Protein 9FC2 (pdb70)

InterPro domains:
  IPR002552 Spike glycoprotein S2, coronavirus [PF01601] (711-1232)
  IPR018548 Spike (S) protein S1 subunit, receptor-binding domain, betacoronavirus [PF09408] (349-526)
  IPR018548 Spike (S) protein S1 subunit, receptor-binding domain, betacoronavirus [PS51921] (334-527)
  IPR032500 Spike glycoprotein S1, N-terminal domain, betacoronavirus-like [PF16451] (33-337)
  IPR032500 Spike glycoprotein S1, N-terminal domain, betacoronavirus-like [PS51922] (9-303)
  IPR036326 Spike S1 subunit, receptor binding domain superfamily, betacoronavirus [SSF143587] (333-516)
  IPR042578 Spike glycoprotein, betacoronavirus [MF_04099] (2-1273)
  IPR043002 Spike glycoprotein, N-terminal domain superfamily [G3DSA:2.60.120.960] (28-307)
  IPR043473 Spike glycoprotein S2 superfamily, coronavirus [SSF111474] (909-1026)
  IPR043473 Spike glycoprotein S2 superfamily, coronavirus [SSF111474] (1159-1211)
  IPR043607 Coronavirus spike glycoprotein S1, C-terminal [PF19209] (536-591)
  IPR044341 Spike (S) protein S1 subunit, N-terminal domain, SARS-CoV-like [cd21624] (13-304)
  IPR044366 Spike (S) protein S1 subunit, receptor-binding domain, SARS-CoV-2 [cd21480] (319-541)
  IPR044873 Spike glycoprotein S2, coronavirus, heptad repeat 1 [PS51923] (896-1001)
  IPR044874 Spike glycoprotein S2, coronavirus, heptad repeat 2 [PS51924] (1143-1225)

Radius of gyration: 21.03 Å; Cα contacts (8 Å, |Δi|>4): 841; chains: 2; bounding box: 52×64×53 Å

B-factor: mean 23.78, std 15.99, range [9.13, 209.9]

Structure (mmCIF, N/CA/C/O backbone):
data_9FC2
#
_entry.id   9FC2
#
_cell.length_a   97.664
_cell.length_b   97.664
_cell.length_c   64.350
_cell.angle_alpha   90.000
_cell.angle_beta   90.000
_cell.angle_gamma   120.000
#
_symmetry.space_group_name_H-M   'P 61'
#
loop_
_entity.id
_entity.type
_entity.pdbx_description
1 polymer 'Spike protein S1'
2 polymer 'Nanobody 4'
3 non-polymer 2-acetamido-2-deoxy-beta-D-glucopyranose
4 non-polymer 1,2-ETHANEDIOL
5 non-polymer 'ACETATE ION'
6 water water
#
loop_
_atom_site.group_PDB
_atom_site.id
_atom_site.type_symbol
_atom_site.label_atom_id
_atom_site.label_alt_id
_atom_site.label_comp_id
_atom_site.label_asym_id
_atom_site.label_entity_id
_atom_site.label_seq_id
_atom_site.pdbx_PDB_ins_code
_atom_site.Cartn_x
_atom_site.Cartn_y
_atom_site.Cartn_z
_atom_site.occupancy
_atom_site.B_iso_or_equiv
_atom_site.auth_seq_id
_atom_site.auth_comp_id
_atom_site.auth_asym_id
_atom_site.auth_atom_id
_atom_site.pdbx_PDB_model_num
ATOM 1 N N . THR A 1 4 ? -0.19594 -20.09060 -28.69567 1.000 82.57278 333 THR A N 1
ATOM 2 C CA . THR A 1 4 ? -1.23883 -21.04331 -28.33378 1.000 80.62114 333 THR A CA 1
ATOM 3 C C . THR A 1 4 ? -0.76212 -22.49284 -28.36236 1.000 73.76802 333 THR A C 1
ATOM 4 O O . THR A 1 4 ? -1.39413 -23.33203 -29.00562 1.000 75.22621 333 THR A O 1
ATOM 8 N N . ASN A 1 5 ? 0.33974 -22.80945 -27.68695 1.000 64.11015 334 ASN A N 1
ATOM 9 C CA . ASN A 1 5 ? 0.67051 -24.21546 -27.51870 1.000 55.23942 334 ASN A CA 1
ATOM 10 C C . ASN A 1 5 ? -0.30940 -24.82938 -26.52605 1.000 48.09710 334 ASN A C 1
ATOM 11 O O . ASN A 1 5 ? -0.76730 -24.16498 -25.59455 1.000 43.41408 334 ASN A O 1
ATOM 16 N N . LEU A 1 6 ? -0.66144 -26.08708 -26.74910 1.000 47.51032 335 LEU A N 1
ATOM 17 C CA . LEU A 1 6 ? -1.56123 -26.77555 -25.83479 1.000 48.53023 335 LEU A CA 1
ATOM 18 C C . LEU A 1 6 ? -0.80450 -27.33297 -24.63492 1.000 43.78663 335 LEU A C 1
ATOM 19 O O . LEU A 1 6 ? 0.33162 -27.80543 -24.74173 1.000 42.13465 335 LEU A O 1
ATOM 24 N N . CYS A 1 7 ? -1.45966 -27.29010 -23.48404 1.000 36.49066 336 CYS A N 1
ATOM 25 C CA . CYS A 1 7 ? -0.80829 -27.73728 -22.26750 1.000 31.71652 336 CYS A CA 1
ATOM 26 C C . CYS A 1 7 ? -0.48811 -29.23173 -22.34157 1.000 30.48423 336 CYS A C 1
ATOM 27 O O . CYS A 1 7 ? -1.32095 -30.02792 -22.79523 1.000 30.24969 336 CYS A O 1
ATOM 30 N N . PRO A 1 8 ? 0.71224 -29.64933 -21.87333 1.000 28.66797 337 PRO A N 1
ATOM 31 C CA . PRO A 1 8 ? 1.16759 -31.05214 -21.99532 1.000 28.42444 337 PRO A CA 1
ATOM 32 C C . PRO A 1 8 ? 0.61361 -31.95976 -20.90040 1.000 26.70020 337 PRO A C 1
ATOM 33 O O . PRO A 1 8 ? 1.36031 -32.62125 -20.17927 1.000 27.21459 337 PRO A O 1
ATOM 37 N N . PHE A 1 9 ? -0.71325 -32.01083 -20.77190 1.000 26.23337 338 PHE A N 1
ATOM 38 C CA . PHE A 1 9 ? -1.30089 -32.81914 -19.70586 1.000 25.58517 338 PHE A CA 1
ATOM 39 C C . PHE A 1 9 ? -1.12419 -34.29954 -19.98143 1.000 24.64803 338 PHE A C 1
ATOM 40 O O . PHE A 1 9 ? -1.11573 -35.10460 -19.04676 1.000 24.36529 338 PHE A O 1
ATOM 48 N N . GLY A 1 10 ? -0.99677 -34.67842 -21.25597 1.000 27.00759 339 GLY A N 1
ATOM 49 C CA . GLY A 1 10 ? -0.77895 -36.07351 -21.58660 1.000 27.11511 339 GLY A CA 1
ATOM 50 C C . GLY A 1 10 ? 0.44470 -36.65501 -20.92061 1.000 25.01034 339 GLY A C 1
ATOM 51 O O . GLY A 1 10 ? 0.45506 -37.83220 -20.55301 1.000 25.64650 339 GLY A O 1
ATOM 52 N N . GLU A 1 11 ? 1.49772 -35.85365 -20.76536 1.000 25.82764 340 GLU A N 1
ATOM 53 C CA . GLU A 1 11 ? 2.69483 -36.38014 -20.12965 1.000 27.94963 340 GLU A CA 1
ATOM 54 C C . GLU A 1 11 ? 2.40464 -36.79711 -18.70534 1.000 25.82947 340 GLU A C 1
ATOM 55 O O . GLU A 1 11 ? 3.07791 -37.68999 -18.17523 1.000 27.73458 340 GLU A O 1
ATOM 61 N N . VAL A 1 12 ? 1.44683 -36.13520 -18.05195 1.000 22.99379 341 VAL A N 1
ATOM 62 C CA . VAL A 1 12 ? 1.12163 -36.48916 -16.67649 1.000 20.86135 341 VAL A CA 1
ATOM 63 C C . VAL A 1 12 ? 0.14893 -37.64569 -16.66857 1.000 19.48045 341 VAL A C 1
ATOM 64 O O . VAL A 1 12 ? 0.39055 -38.68072 -16.03474 1.000 19.41701 341 VAL A O 1
ATOM 68 N N . PHE A 1 13 ? -0.97306 -37.49917 -17.38009 1.000 18.61275 342 PHE A N 1
ATOM 69 C CA . PHE A 1 13 ? -2.02125 -38.49850 -17.24766 1.000 17.86960 342 PHE A CA 1
ATOM 70 C C . PHE A 1 13 ? -1.61515 -39.82853 -17.84432 1.000 20.16472 342 PHE A C 1
ATOM 71 O O . PHE A 1 13 ? -2.05668 -40.87878 -17.36581 1.000 20.88753 342 PHE A O 1
ATOM 79 N N . ASN A 1 14 ? -0.79055 -39.80694 -18.88819 1.000 20.75278 343 ASN A N 1
ATOM 80 C CA . ASN A 1 14 ? -0.46808 -41.01377 -19.62757 1.000 21.22162 343 ASN A CA 1
ATOM 81 C C . ASN A 1 14 ? 0.91432 -41.55021 -19.32139 1.000 22.87377 343 ASN A C 1
ATOM 82 O O . ASN A 1 14 ? 1.40936 -42.40571 -20.05564 1.000 25.32837 343 ASN A O 1
ATOM 87 N N . ALA A 1 15 ? 1.55711 -41.07182 -18.26981 1.000 22.37019 344 ALA A N 1
ATOM 88 C CA . ALA A 1 15 ? 2.88116 -41.60646 -17.93400 1.000 23.23277 344 ALA A CA 1
ATOM 89 C C . ALA A 1 15 ? 2.75927 -43.10883 -17.69304 1.000 21.54599 344 ALA A C 1
ATOM 90 O O . ALA A 1 15 ? 1.79023 -43.57981 -17.08822 1.000 23.94161 344 ALA A O 1
ATOM 92 N N . THR A 1 16 ? 3.75172 -43.89075 -18.14831 1.000 25.40595 345 THR A N 1
ATOM 93 C CA A THR A 1 16 ? 3.66284 -45.34347 -17.99402 0.500 27.38612 345 THR A CA 1
ATOM 94 C CA B THR A 1 16 ? 3.66219 -45.34342 -17.99463 0.500 27.38282 345 THR A CA 1
ATOM 95 C C . THR A 1 16 ? 3.77150 -45.75907 -16.53476 1.000 26.28372 345 THR A C 1
ATOM 96 O O . THR A 1 16 ? 3.03889 -46.65409 -16.07857 1.000 25.22704 345 THR A O 1
ATOM 103 N N . ARG A 1 17 ? 4.67644 -45.13837 -15.78607 1.000 25.87381 346 ARG A N 1
ATOM 104 C CA A ARG A 1 17 ? 4.75474 -45.38264 -14.35661 0.500 27.24016 346 ARG A CA 1
ATOM 105 C CA B ARG A 1 17 ? 4.76326 -45.37403 -14.35556 0.500 27.24925 346 ARG A CA 1
ATOM 106 C C . ARG A 1 17 ? 4.44440 -44.09541 -13.59934 1.000 25.56061 346 ARG A C 1
ATOM 107 O O . ARG A 1 17 ? 4.79169 -42.98101 -14.03522 1.000 24.70455 346 ARG A O 1
ATOM 122 N N . PHE A 1 18 ? 3.77074 -44.26170 -12.49653 1.000 21.48015 347 PHE A N 1
ATOM 123 C CA . PHE A 1 18 ? 3.45631 -43.17234 -11.59886 1.000 16.18079 347 PHE A CA 1
ATOM 124 C C . PHE A 1 18 ? 4.34192 -43.30718 -10.36799 1.000 14.67303 347 PHE A C 1
ATOM 125 O O . PHE A 1 18 ? 4.90092 -44.37958 -10.11466 1.000 15.17607 347 PHE A O 1
ATOM 133 N N . ALA A 1 19 ? 4.43092 -42.22016 -9.59498 1.000 13.64590 348 ALA A N 1
ATOM 134 C CA . ALA A 1 19 ? 5.18273 -42.20207 -8.34893 1.000 13.05737 348 ALA A CA 1
ATOM 135 C C . ALA A 1 19 ? 4.41838 -42.87917 -7.21325 1.000 11.99265 348 ALA A C 1
ATOM 136 O O . ALA A 1 19 ? 3.18997 -42.77435 -7.09943 1.000 12.34731 348 ALA A O 1
ATOM 138 N N . SER A 1 20 ? 5.17258 -43.48358 -6.28905 1.000 11.66698 349 SER A N 1
ATOM 139 C CA . SER A 1 20 ? 4.62787 -43.73026 -4.95235 1.000 11.15490 349 SER A CA 1
ATOM 140 C C . SER A 1 20 ? 4.16034 -42.42107 -4.32938 1.000 11.37539 349 SER A C 1
ATOM 141 O O . SER A 1 20 ? 4.80906 -41.38147 -4.49154 1.000 11.95120 349 SER A O 1
ATOM 144 N N . VAL A 1 21 ? 3.07653 -42.50051 -3.55675 1.000 11.62098 350 VAL A N 1
ATOM 145 C CA . VAL A 1 21 ? 2.51516 -41.28621 -2.96775 1.000 11.00880 350 VAL A CA 1
ATOM 146 C C . VAL A 1 21 ? 3.50787 -40.55326 -2.05446 1.000 10.88345 350 VAL A C 1
ATOM 147 O O . VAL A 1 21 ? 3.51905 -39.32298 -2.01649 1.000 11.85090 350 VAL A O 1
ATOM 151 N N . TYR A 1 22 ? 4.34999 -41.27932 -1.30418 1.000 11.25057 351 TYR A N 1
ATOM 152 C CA . TYR A 1 22 ? 5.27780 -40.58268 -0.40515 1.000 11.89831 351 TYR A CA 1
ATOM 153 C C . TYR A 1 22 ? 6.24224 -39.71667 -1.20917 1.000 11.74104 351 TYR A C 1
ATOM 154 O O . TYR A 1 22 ? 6.73222 -38.68326 -0.72165 1.000 12.99243 351 TYR A O 1
ATOM 163 N N . ALA A 1 23 ? 6.54784 -40.15168 -2.43541 1.000 11.92386 352 ALA A N 1
ATOM 164 C CA . ALA A 1 23 ? 7.45822 -39.47987 -3.36360 1.000 12.40413 352 ALA A CA 1
ATOM 165 C C . ALA A 1 23 ? 6.66671 -38.88838 -4.52601 1.000 11.88650 352 ALA A C 1
ATOM 166 O O . ALA A 1 23 ? 7.07995 -38.96180 -5.68490 1.000 12.65874 352 ALA A O 1
ATOM 168 N N . TRP A 1 24 ? 5.53295 -38.26158 -4.21730 1.000 11.89196 353 TRP A N 1
ATOM 169 C CA . TRP A 1 24 ? 4.63843 -37.78531 -5.25830 1.000 12.34691 353 TRP A CA 1
ATOM 170 C C . TRP A 1 24 ? 5.36842 -36.87847 -6.25422 1.000 12.19456 353 TRP A C 1
ATOM 171 O O . TRP A 1 24 ? 6.26614 -36.12008 -5.89427 1.000 13.16983 353 TRP A O 1
ATOM 182 N N . ASN A 1 25 ? 4.95837 -36.93581 -7.51167 1.000 13.61162 354 ASN A N 1
ATOM 183 C CA A ASN A 1 25 ? 5.58352 -36.14076 -8.54976 0.500 13.73055 354 ASN A CA 1
ATOM 184 C CA B ASN A 1 25 ? 5.57910 -36.14050 -8.55468 0.500 13.72360 354 ASN A CA 1
ATOM 185 C C . ASN A 1 25 ? 4.79545 -34.85306 -8.76156 1.000 13.86331 354 ASN A C 1
ATOM 186 O O . ASN A 1 25 ? 3.59267 -34.76682 -8.47024 1.000 14.14151 354 ASN A O 1
ATOM 195 N N . ARG A 1 26 ? 5.48251 -33.83358 -9.29461 1.000 14.39401 355 ARG A N 1
ATOM 196 C CA . ARG A 1 26 ? 4.84774 -32.57800 -9.65933 1.000 14.87019 355 ARG A CA 1
ATOM 197 C C . ARG A 1 26 ? 5.36472 -32.13849 -11.02127 1.000 14.99207 355 ARG A C 1
ATOM 198 O O . ARG A 1 26 ? 6.56969 -32.17873 -11.27877 1.000 17.22862 355 ARG A O 1
ATOM 206 N N . LYS A 1 27 ? 4.45453 -31.68840 -11.87717 1.000 16.31154 356 LYS A N 1
ATOM 207 C CA . LYS A 1 27 ? 4.82378 -31.05548 -13.13188 1.000 18.47213 356 LYS A CA 1
ATOM 208 C C . LYS A 1 27 ? 4.20873 -29.66906 -13.16351 1.000 18.75772 356 LYS A C 1
ATOM 209 O O . LYS A 1 27 ? 3.02168 -29.50861 -12.88928 1.000 20.11477 356 LYS A O 1
ATOM 215 N N . ARG A 1 28 ? 5.02169 -28.66965 -13.48610 1.000 21.31855 357 ARG A N 1
ATOM 216 C CA . ARG A 1 28 ? 4.53118 -27.31624 -13.66495 1.000 23.52039 357 ARG A CA 1
ATOM 217 C C . ARG A 1 28 ? 4.01760 -27.15166 -15.08548 1.000 25.10730 357 ARG A C 1
ATOM 218 O O . ARG A 1 28 ? 4.70629 -27.50016 -16.05049 1.000 27.20137 357 ARG A O 1
ATOM 226 N N . ILE A 1 29 ? 2.81615 -26.59525 -15.20809 1.000 25.14452 358 ILE A N 1
ATOM 227 C CA . ILE A 1 29 ? 2.18171 -26.32436 -16.49508 1.000 25.31518 358 ILE A CA 1
ATOM 228 C C . ILE A 1 29 ? 2.06529 -24.81381 -16.64576 1.000 26.16893 358 ILE A C 1
ATOM 229 O O . ILE A 1 29 ? 1.56504 -24.12734 -15.74422 1.000 27.26526 358 ILE A O 1
ATOM 234 N N . SER A 1 30 ? 2.54519 -24.28486 -17.76759 1.000 26.98460 359 SER A N 1
ATOM 235 C CA . SER A 1 30 ? 2.48422 -22.84303 -17.96019 1.000 29.92077 359 SER A CA 1
ATOM 236 C C . SER A 1 30 ? 2.52115 -22.50455 -19.44527 1.000 28.28497 359 SER A C 1
ATOM 237 O O . SER A 1 30 ? 2.90276 -23.32718 -20.28638 1.000 29.64014 359 SER A O 1
ATOM 240 N N . ASN A 1 31 ? 2.09031 -21.27897 -19.74892 1.000 28.93233 360 ASN A N 1
ATOM 241 C CA . ASN A 1 31 ? 2.18874 -20.70695 -21.08706 1.000 29.60397 360 ASN A CA 1
ATOM 242 C C . ASN A 1 31 ? 1.55361 -21.61946 -22.12950 1.000 28.25601 360 ASN A C 1
ATOM 243 O O . ASN A 1 31 ? 2.17872 -22.00279 -23.11755 1.000 29.41997 360 ASN A O 1
ATOM 248 N N . CYS A 1 32 ? 0.30024 -22.00569 -21.89058 1.000 27.61304 361 CYS A N 1
ATOM 249 C CA . CYS A 1 32 ? -0.32287 -22.94889 -22.80391 1.000 27.85751 361 CYS A CA 1
ATOM 250 C C . CYS A 1 32 ? -1.83157 -22.83429 -22.64196 1.000 27.83340 361 CYS A C 1
ATOM 251 O O . CYS A 1 32 ? -2.33382 -22.18374 -21.72822 1.000 28.80453 361 CYS A O 1
ATOM 254 N N . VAL A 1 33 ? -2.55240 -23.46266 -23.55390 1.000 28.95203 362 VAL A N 1
ATOM 255 C CA . VAL A 1 33 ? -4.00963 -23.44797 -23.52921 1.000 30.97126 362 VAL A CA 1
ATOM 256 C C . VAL A 1 33 ? -4.45415 -24.85905 -23.17436 1.000 32.68406 362 VAL A C 1
ATOM 257 O O . VAL A 1 33 ? -3.94795 -25.84215 -23.73517 1.000 31.58798 36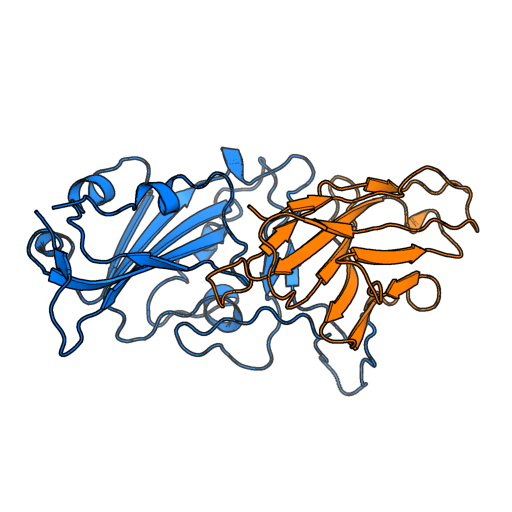2 VAL A O 1
ATOM 261 N N . ALA A 1 34 ? -5.37001 -24.96441 -22.22307 1.000 33.84670 363 ALA A N 1
ATOM 262 C CA . ALA A 1 34 ? -5.89400 -26.25129 -21.79577 1.000 38.54455 363 ALA A CA 1
ATOM 263 C C . ALA A 1 34 ? -7.39158 -26.29136 -22.04497 1.000 37.78689 363 ALA A C 1
ATOM 264 O O . ALA A 1 34 ? -8.11081 -25.35058 -21.69223 1.000 40.76933 363 ALA A O 1
ATOM 266 N N . ASP A 1 35 ? -7.85616 -27.37765 -22.64854 1.000 30.95241 364 ASP A N 1
ATOM 267 C CA . ASP A 1 35 ? -9.28884 -27.69271 -22.69741 1.000 28.46723 364 ASP A CA 1
ATOM 268 C C . ASP A 1 35 ? -9.62315 -28.66051 -21.57125 1.000 22.97958 364 ASP A C 1
ATOM 269 O O . ASP A 1 35 ? -9.53224 -29.88362 -21.73442 1.000 22.59580 364 ASP A O 1
ATOM 274 N N . TYR A 1 36 ? -10.08138 -28.11453 -20.42915 1.000 20.66824 365 TYR A N 1
ATOM 275 C CA . TYR A 1 36 ? -10.41599 -28.96474 -19.29716 1.000 17.90914 365 TYR A CA 1
ATOM 276 C C . TYR A 1 36 ? -11.62682 -29.83826 -19.56923 1.000 15.97594 365 TYR A C 1
ATOM 277 O O . TYR A 1 36 ? -11.84707 -30.81125 -18.83893 1.000 16.04912 365 TYR A O 1
ATOM 286 N N . SER A 1 37 ? -12.44560 -29.49971 -20.57702 1.000 16.87680 366 SER A N 1
ATOM 287 C CA . SER A 1 37 ? -13.63265 -30.31052 -20.83469 1.000 17.16868 366 SER A CA 1
ATOM 288 C C . SER A 1 37 ? -13.24015 -31.71469 -21.27264 1.000 17.38287 366 SER A C 1
ATOM 289 O O . SER A 1 37 ? -13.95327 -32.67863 -20.98603 1.000 17.02739 366 SER A O 1
ATOM 292 N N . VAL A 1 38 ? -12.09624 -31.86438 -21.94617 1.000 17.88491 367 VAL A N 1
ATOM 293 C CA . VAL A 1 38 ? -11.65599 -33.19254 -22.33182 1.000 19.03800 367 VAL A CA 1
ATOM 294 C C . VAL A 1 38 ? -11.41104 -34.06144 -21.11569 1.000 17.99859 367 VAL A C 1
ATOM 295 O O . VAL A 1 38 ? -11.70991 -35.26173 -21.12136 1.000 20.10933 367 VAL A O 1
ATOM 299 N N . LEU A 1 39 ? -10.81149 -33.48948 -20.07445 1.000 17.20629 368 LEU A N 1
ATOM 300 C CA . LEU A 1 39 ? -10.58445 -34.26115 -18.85853 1.000 15.96877 368 LEU A CA 1
ATOM 301 C C . LEU A 1 39 ? -11.91206 -34.52773 -18.16056 1.000 15.63643 368 LEU A C 1
ATOM 302 O O . LEU A 1 39 ? -12.17944 -35.64756 -17.70531 1.000 15.82064 368 LEU A O 1
ATOM 307 N N . TYR A 1 40 ? -12.74165 -33.49058 -18.01092 1.000 14.81704 369 TYR A N 1
ATOM 308 C CA . TYR A 1 40 ? -13.99540 -33.62167 -17.28049 1.000 13.68737 369 TYR A CA 1
ATOM 309 C C . TYR A 1 40 ? -14.90172 -34.66321 -17.91506 1.000 14.88619 369 TYR A C 1
ATOM 310 O O . TYR A 1 40 ? -15.59342 -35.41820 -17.21029 1.000 14.81916 369 TYR A O 1
ATOM 319 N N . ASN A 1 41 ? -14.91051 -34.72276 -19.24737 1.000 13.62289 370 ASN A N 1
ATOM 320 C CA . ASN A 1 41 ? -15.83986 -35.60552 -19.92790 1.000 15.37225 370 ASN A CA 1
ATOM 321 C C . ASN A 1 41 ? -15.27939 -36.98977 -20.16402 1.000 17.76488 370 ASN A C 1
ATOM 322 O O . ASN A 1 41 ? -16.00738 -37.84659 -20.66129 1.000 22.68470 370 ASN A O 1
ATOM 327 N N . SER A 1 42 ? -14.02839 -37.22854 -19.81773 1.000 16.72550 371 SER A N 1
ATOM 328 C CA . SER A 1 42 ? -13.45638 -38.55336 -20.04600 1.000 16.66958 371 SER A CA 1
ATOM 329 C C . SER A 1 42 ? -14.11039 -39.63221 -19.18154 1.000 16.43546 371 SER A C 1
ATOM 330 O O . SER A 1 42 ? -14.09872 -39.54637 -17.95540 1.000 18.96553 371 SER A O 1
ATOM 333 N N . ALA A 1 43 ? -14.57877 -40.71435 -19.81556 1.000 16.94665 372 ALA A N 1
ATOM 334 C CA . ALA A 1 43 ? -15.14516 -41.84274 -19.09359 1.000 18.54344 372 ALA A CA 1
ATOM 335 C C . ALA A 1 43 ? -14.09972 -42.58486 -18.28366 1.000 16.78110 372 ALA A C 1
ATOM 336 O O . ALA A 1 43 ? -14.45609 -43.39220 -17.43044 1.000 22.21482 372 ALA A O 1
ATOM 338 N N . SER A 1 44 ? -12.82576 -42.32417 -18.51260 1.000 17.05304 373 SER A N 1
ATOM 339 C CA A SER A 1 44 ? -11.77334 -43.02915 -17.78697 0.500 19.83987 373 SER A CA 1
ATOM 340 C CA B SER A 1 44 ? -11.78700 -43.04561 -17.78108 0.500 19.94146 373 SER A CA 1
ATOM 341 C C . SER A 1 44 ? -11.67808 -42.61907 -16.32296 1.000 18.78177 373 SER A C 1
ATOM 342 O O . SER A 1 44 ? -11.14464 -43.36880 -15.51646 1.000 23.61125 373 SER A O 1
ATOM 347 N N . PHE A 1 45 ? -12.15506 -41.43426 -15.96291 1.000 15.64116 374 PHE A N 1
ATOM 348 C CA . PHE A 1 45 ? -11.88508 -40.90790 -14.62757 1.000 15.49817 374 PHE A CA 1
ATOM 349 C C . PHE A 1 45 ? -13.10785 -41.11571 -13.75848 1.000 17.64207 374 PHE A C 1
ATOM 350 O O . PHE A 1 45 ? -14.18045 -40.61925 -14.08017 1.000 22.34782 374 PHE A O 1
ATOM 358 N N . SER A 1 46 ? -12.95679 -41.87722 -12.69348 1.000 16.36520 375 SER A N 1
ATOM 359 C CA . SER A 1 46 ? -14.06387 -42.12430 -11.78276 1.000 18.21526 375 SER A CA 1
ATOM 360 C C . SER A 1 46 ? -14.17405 -41.10063 -10.66776 1.000 16.95015 375 SER A C 1
ATOM 361 O O . SER A 1 46 ? -15.24610 -40.98120 -10.06037 1.000 20.05244 375 SER A O 1
ATOM 364 N N . THR A 1 47 ? -13.11932 -40.33966 -10.39687 1.000 14.58102 376 THR A N 1
ATOM 365 C CA . THR A 1 47 ? -13.19441 -39.19238 -9.50430 1.000 14.00204 376 THR A CA 1
ATOM 366 C C . THR A 1 47 ? -12.82048 -37.95609 -10.31394 1.000 13.46600 376 THR A C 1
ATOM 367 O O . THR A 1 47 ? -11.79781 -37.96391 -11.01764 1.000 13.64833 376 THR A O 1
ATOM 371 N N . PHE A 1 48 ? -13.61605 -36.89646 -10.20002 1.000 13.60321 377 PHE A N 1
ATOM 372 C CA . PHE A 1 48 ? -13.27381 -35.58691 -10.75677 1.000 13.47018 377 PHE A CA 1
ATOM 373 C C . PHE A 1 48 ? -13.96687 -34.58321 -9.84266 1.000 13.13745 377 PHE A C 1
ATOM 374 O O . PHE A 1 48 ? -15.16839 -34.34335 -9.97010 1.000 15.25656 377 PHE A O 1
ATOM 382 N N . LYS A 1 49 ? -13.21639 -34.08681 -8.85850 1.000 12.99102 378 LYS A N 1
ATOM 383 C CA . LYS A 1 49 ? -13.78940 -33.25051 -7.81863 1.000 14.50690 378 LYS A CA 1
ATOM 384 C C . LYS A 1 49 ? -12.98446 -31.96042 -7.71690 1.000 13.50237 378 LYS A C 1
ATOM 385 O O . LYS A 1 49 ? -11.75262 -31.99986 -7.57383 1.000 15.50761 378 LYS A O 1
ATOM 391 N N . CYS A 1 50 ? -13.66833 -30.81574 -7.73250 1.000 14.27798 379 CYS A N 1
ATOM 392 C CA . CYS A 1 50 ? -12.96260 -29.54084 -7.67789 1.000 15.42198 379 CYS A CA 1
ATOM 393 C C . CYS A 1 50 ? -13.31016 -28.78345 -6.40764 1.000 15.53535 379 CYS A C 1
ATOM 394 O O . CYS A 1 50 ? -14.35877 -28.98754 -5.81270 1.000 16.60751 379 CYS A O 1
ATOM 397 N N . TYR A 1 51 ? -12.376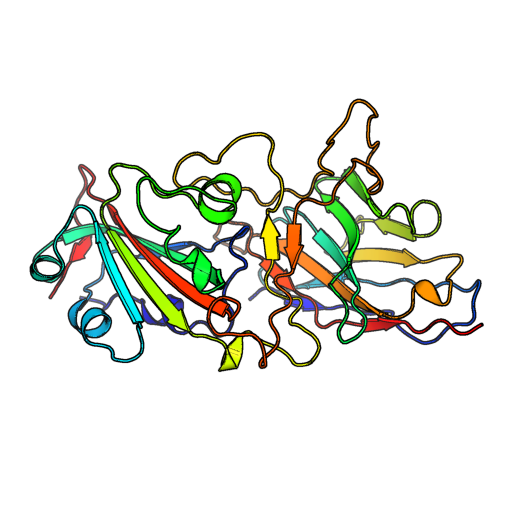24 -27.93344 -6.00083 1.000 15.35587 380 TYR A N 1
ATOM 398 C CA . TYR A 1 51 ? -12.45244 -27.19782 -4.74997 1.000 16.55036 380 TYR A CA 1
ATOM 399 C C . TYR A 1 51 ? -12.04230 -25.76351 -5.01647 1.000 17.53130 380 TYR A C 1
ATOM 400 O O . TYR A 1 51 ? -11.08683 -25.52960 -5.76289 1.000 17.85039 380 TYR A O 1
ATOM 409 N N . GLY A 1 52 ? -12.80026 -24.80151 -4.46560 1.000 18.01036 381 GLY A N 1
ATOM 410 C CA . GLY A 1 52 ? -12.43565 -23.40812 -4.66661 1.000 19.07180 381 GLY A CA 1
ATOM 411 C C . GLY A 1 52 ? -12.73916 -22.87332 -6.04388 1.000 20.72318 381 GLY A C 1
ATOM 412 O O . GLY A 1 52 ? -12.51148 -21.67995 -6.30365 1.000 23.30753 381 GLY A O 1
ATOM 413 N N . VAL A 1 53 ? -13.28593 -23.70242 -6.92444 1.000 20.34102 382 VAL A N 1
ATOM 414 C CA . VAL A 1 53 ? -13.61090 -23.30516 -8.28712 1.000 19.39714 382 VAL A CA 1
ATOM 415 C C . VAL A 1 53 ? -14.63358 -24.31299 -8.75857 1.000 19.59259 382 VAL A C 1
ATOM 416 O O . VAL A 1 53 ? -14.59190 -25.46954 -8.35886 1.000 20.92025 382 VAL A O 1
ATOM 420 N N . SER A 1 54 ? -15.56536 -23.86734 -9.61503 1.000 21.56108 383 SER A N 1
ATOM 421 C CA . SER A 1 54 ? -16.54668 -24.80702 -10.13358 1.000 22.27088 383 SER A CA 1
ATOM 422 C C . SER A 1 54 ? -16.04024 -25.35285 -11.46930 1.000 19.07080 383 SER A C 1
ATOM 423 O O . SER A 1 54 ? -15.45302 -24.61150 -12.25775 1.000 18.95694 383 SER A O 1
ATOM 426 N N . PRO A 1 55 ? -16.26172 -26.63214 -11.77781 1.000 18.70634 384 PRO A N 1
ATOM 427 C CA . PRO A 1 55 ? -15.90821 -27.11970 -13.11377 1.000 19.13622 384 PRO A CA 1
ATOM 428 C C . PRO A 1 55 ? -16.45684 -26.29190 -14.23920 1.000 18.07166 384 PRO A C 1
ATOM 429 O O . PRO A 1 55 ? -15.78437 -26.18414 -15.27236 1.000 18.73947 384 PRO A O 1
ATOM 433 N N . THR A 1 56 ? -17.65658 -25.71356 -14.08272 1.000 17.32969 385 THR A N 1
ATOM 434 C CA . THR A 1 56 ? -18.25748 -24.99584 -15.18740 1.000 18.90554 385 THR A CA 1
ATOM 435 C C . THR A 1 56 ? -17.40457 -23.81411 -15.60568 1.000 20.31545 385 THR A C 1
ATOM 436 O O . THR A 1 56 ? -17.60364 -23.30002 -16.71173 1.000 23.74904 385 THR A O 1
ATOM 440 N N . LYS A 1 57 ? -16.47807 -23.35372 -14.74713 1.000 20.83808 386 LYS A N 1
ATOM 441 C CA . LYS A 1 57 ? -15.69122 -22.16938 -15.05806 1.000 23.46562 386 LYS A CA 1
ATOM 442 C C . LYS A 1 57 ? -14.29535 -22.48723 -15.60048 1.000 22.77119 386 LYS A C 1
ATOM 443 O O . LYS A 1 57 ? -13.58729 -21.56659 -16.02382 1.000 25.29991 386 LYS A O 1
ATOM 449 N N . LEU A 1 58 ? -13.87922 -23.75451 -15.62295 1.000 20.25689 387 LEU A N 1
ATOM 450 C CA . LEU A 1 58 ? -12.46112 -24.05596 -15.85941 1.000 21.48882 387 LEU A CA 1
ATOM 451 C C . LEU A 1 58 ? -12.00495 -23.59069 -17.24077 1.000 23.56183 387 LEU A C 1
ATOM 452 O O . LEU A 1 58 ? -10.83023 -23.23810 -17.41374 1.000 26.98463 387 LEU A O 1
ATOM 457 N N . ASN A 1 59 ? -12.88662 -23.62519 -18.25265 1.000 22.92994 388 ASN A N 1
ATOM 458 C CA . ASN A 1 59 ? -12.49275 -23.18439 -19.58398 1.000 25.25477 388 ASN A CA 1
ATOM 459 C C . ASN A 1 59 ? -12.62232 -21.68643 -19.76537 1.000 26.72727 388 ASN A C 1
ATOM 460 O O . ASN A 1 59 ? -12.26847 -21.17977 -20.83215 1.000 28.93863 388 ASN A O 1
ATOM 465 N N . ASP A 1 60 ? -13.04562 -20.97090 -18.72504 1.000 28.23385 389 ASP A N 1
ATOM 466 C CA . ASP A 1 60 ? -13.21871 -19.53339 -18.81632 1.000 31.65174 389 ASP A CA 1
ATOM 467 C C . ASP A 1 60 ? -12.23081 -18.76434 -17.96498 1.000 33.02876 389 ASP A C 1
ATOM 468 O O . ASP A 1 60 ? -12.29907 -17.53402 -17.91697 1.000 36.89724 389 ASP A O 1
ATOM 473 N N . LEU A 1 61 ? -11.30831 -19.43875 -17.30684 1.000 32.27924 390 LEU A N 1
ATOM 474 C CA . LEU A 1 61 ? -10.41638 -18.78745 -16.37155 1.000 31.57907 390 LEU A CA 1
ATOM 475 C C . LEU A 1 61 ? -8.98990 -18.88893 -16.87778 1.000 31.66931 390 LEU A C 1
ATOM 476 O O . LEU A 1 61 ? -8.64116 -19.78926 -17.65004 1.000 32.17828 390 LEU A O 1
ATOM 481 N N . CYS A 1 62 ? -8.15772 -17.96970 -16.41306 1.000 29.62548 391 CYS A N 1
ATOM 482 C CA . CYS A 1 62 ? -6.72929 -18.02811 -16.67004 1.000 30.34437 391 CYS A CA 1
ATOM 483 C C . CYS A 1 62 ? -6.01902 -18.01783 -15.32953 1.000 29.85632 391 CYS A C 1
ATOM 484 O O . CYS A 1 62 ? -6.46425 -17.35087 -14.38843 1.000 30.96042 391 CYS A O 1
ATOM 487 N N . PHE A 1 63 ? -4.91504 -18.75913 -15.24345 1.000 27.56861 392 PHE A N 1
ATOM 488 C CA . PHE A 1 63 ? -4.12429 -18.86125 -14.02466 1.000 27.78393 392 PHE A CA 1
ATOM 489 C C . PHE A 1 63 ? -2.66543 -18.55580 -14.33052 1.000 28.57357 392 PHE A C 1
ATOM 490 O O . PHE A 1 63 ? -2.21944 -18.66805 -15.47316 1.000 30.40937 392 PHE A O 1
ATOM 498 N N . THR A 1 64 ? -1.92750 -18.15579 -13.28644 1.000 29.35527 393 THR A N 1
ATOM 499 C CA . THR A 1 64 ? -0.50002 -17.87716 -13.44667 1.000 31.51284 393 THR A CA 1
ATOM 500 C C . THR A 1 64 ? 0.27346 -19.15998 -13.76071 1.000 29.53517 393 THR A C 1
ATOM 501 O O . THR A 1 64 ? 1.11611 -19.19907 -14.67045 1.000 31.11838 393 THR A O 1
ATOM 505 N N . ASN A 1 65 ? -0.01685 -20.22952 -13.01969 1.000 29.52507 394 ASN A N 1
ATOM 506 C CA . ASN A 1 65 ? 0.57089 -21.54399 -13.22927 1.000 27.80710 394 ASN A CA 1
ATOM 507 C C . ASN A 1 65 ? -0.47715 -22.58155 -12.86633 1.000 25.27505 394 ASN A C 1
ATOM 508 O O . ASN A 1 65 ? -1.37858 -22.32390 -12.06390 1.000 25.01129 394 ASN A O 1
ATOM 513 N N . VAL A 1 66 ? -0.33761 -23.76961 -13.43422 1.000 23.83089 395 VAL A N 1
ATOM 514 C CA . VAL A 1 66 ? -1.05379 -24.94001 -12.94846 1.000 21.33594 395 VAL A CA 1
ATOM 515 C C . VAL A 1 66 ? 0.00429 -25.95110 -12.55579 1.000 20.54476 395 VAL A C 1
ATOM 516 O O . VAL A 1 66 ? 1.02050 -26.09904 -13.23875 1.000 23.36111 395 VAL A O 1
ATOM 520 N N . TYR A 1 67 ? -0.18629 -26.59833 -11.41971 1.000 18.00628 396 TYR A N 1
ATOM 521 C CA . TYR A 1 67 ? 0.66772 -27.71108 -11.03202 1.000 18.09475 396 TYR A CA 1
ATOM 522 C C . TYR A 1 67 ? -0.13191 -28.99655 -11.13832 1.000 17.60769 396 TYR A C 1
ATOM 523 O O . TYR A 1 67 ? -1.32141 -29.03031 -10.79858 1.000 18.81794 396 TYR A O 1
ATOM 532 N N . ALA A 1 68 ? 0.52166 -30.04790 -11.61282 1.000 16.75123 397 ALA A N 1
ATOM 533 C CA . ALA A 1 68 ? -0.12015 -31.35185 -11.70431 1.000 15.35349 397 ALA A CA 1
ATOM 534 C C . ALA A 1 68 ? 0.70739 -32.31306 -10.87360 1.000 13.96431 397 ALA A C 1
ATOM 535 O O . ALA A 1 68 ? 1.83837 -32.63619 -11.25118 1.000 15.74493 397 ALA A O 1
ATOM 537 N N . ASP A 1 69 ? 0.16245 -32.72782 -9.72591 1.000 13.25284 398 ASP A N 1
ATOM 538 C CA . ASP A 1 69 ? 0.82587 -33.67351 -8.85345 1.000 13.39243 398 ASP A CA 1
ATOM 539 C C . ASP A 1 69 ? 0.23609 -35.04937 -9.10915 1.000 13.58936 398 ASP A C 1
ATOM 540 O O . ASP A 1 69 ? -0.95804 -35.16756 -9.36222 1.000 14.97348 398 ASP A O 1
ATOM 545 N N . SER A 1 70 ? 1.06210 -36.09078 -9.08643 1.000 13.28220 399 SER A N 1
ATOM 546 C CA . SER A 1 70 ? 0.50989 -37.40041 -9.42344 1.000 13.03797 399 SER A CA 1
ATOM 547 C C . SER A 1 70 ? 1.19643 -38.50927 -8.64449 1.000 12.32521 399 SER A C 1
ATOM 548 O O . SER A 1 70 ? 2.36337 -38.38899 -8.25063 1.000 12.67591 399 SER A O 1
ATOM 551 N N . PHE A 1 71 ? 0.42051 -39.58150 -8.39691 1.000 11.67404 400 PHE A N 1
ATOM 552 C CA . PHE A 1 71 ? 0.87103 -40.65911 -7.51542 1.000 11.93879 400 PHE A CA 1
ATOM 553 C C . PHE A 1 71 ? -0.18415 -41.76195 -7.53102 1.000 11.16733 400 PHE A C 1
ATOM 554 O O . PHE A 1 71 ? -1.26728 -41.60456 -8.10336 1.000 11.62424 400 PHE A O 1
ATOM 562 N N . VAL A 1 72 ? 0.15082 -42.88193 -6.87537 1.000 11.08626 401 VAL A N 1
ATOM 563 C CA . VAL A 1 72 ? -0.75955 -44.00814 -6.70897 1.000 11.04045 401 VAL A CA 1
ATOM 564 C C . VAL A 1 72 ? -1.07473 -44.20187 -5.23180 1.000 11.31460 401 VAL A C 1
ATOM 565 O O . VAL A 1 72 ? -0.16908 -44.15252 -4.38498 1.000 11.88958 401 VAL A O 1
ATOM 569 N N . ILE A 1 73 ? -2.33502 -44.44631 -4.92777 1.000 10.85333 402 ILE A N 1
ATOM 570 C CA . ILE A 1 73 ? -2.78000 -44.82599 -3.58514 1.000 11.37286 402 ILE A CA 1
ATOM 571 C C . ILE A 1 73 ? -3.80861 -45.94086 -3.74824 1.000 11.82965 402 ILE A C 1
ATOM 572 O O . ILE A 1 73 ? -4.13788 -46.34023 -4.86399 1.000 13.74038 402 ILE A O 1
ATOM 577 N N . ARG A 1 74 ? -4.34124 -46.45094 -2.63715 1.000 12.44434 403 ARG A N 1
ATOM 578 C CA . ARG A 1 74 ? -5.38496 -47.46200 -2.78151 1.000 13.54149 403 ARG A CA 1
ATOM 579 C C . ARG A 1 74 ? -6.76145 -46.80231 -2.82848 1.000 13.16329 403 ARG A C 1
ATOM 580 O O . ARG A 1 74 ? -6.94708 -45.66108 -2.40719 1.000 14.15996 403 ARG A O 1
ATOM 588 N N . GLY A 1 75 ? -7.72643 -47.52564 -3.40031 1.000 15.83187 404 GLY A N 1
ATOM 589 C CA . GLY A 1 75 ? -9.02456 -46.92389 -3.67299 1.000 17.18618 404 GLY A CA 1
ATOM 590 C C . GLY A 1 75 ? -9.67217 -46.28409 -2.46300 1.000 16.47966 404 GLY A C 1
ATOM 591 O O . GLY A 1 75 ? -10.27999 -45.21408 -2.57374 1.000 16.56536 404 GLY A O 1
ATOM 592 N N . ASP A 1 76 ? -9.62263 -46.95141 -1.30542 1.000 16.82971 405 ASP A N 1
ATOM 593 C CA . ASP A 1 76 ? -10.33135 -46.38578 -0.15802 1.000 16.94128 405 ASP A CA 1
ATOM 594 C C . ASP A 1 76 ? -9.61444 -45.17546 0.43678 1.000 14.88783 405 ASP A C 1
ATOM 595 O O . ASP A 1 76 ? -10.12551 -44.57091 1.38842 1.000 14.99264 405 ASP A O 1
ATOM 600 N N . GLU A 1 77 ? -8.46745 -44.78692 -0.12416 1.000 13.24937 406 GLU A N 1
ATOM 601 C CA . GLU A 1 77 ? -7.74772 -43.59944 0.28705 1.000 12.44484 406 GLU A CA 1
ATOM 602 C C . GLU A 1 77 ? -7.98446 -42.38964 -0.60435 1.000 11.49818 406 GLU A C 1
ATOM 603 O O . GLU A 1 77 ? -7.55903 -41.28217 -0.24719 1.000 12.04554 406 GLU A O 1
ATOM 609 N N . VAL A 1 78 ? -8.64810 -42.56688 -1.74874 1.000 12.29053 407 VAL A N 1
ATOM 610 C CA . VAL A 1 78 ? -8.86744 -41.42259 -2.61786 1.000 12.34501 407 VAL A CA 1
ATOM 611 C C . VAL A 1 78 ? -9.60104 -40.32390 -1.89045 1.000 11.94217 407 VAL A C 1
ATOM 612 O O . VAL A 1 78 ? -9.34514 -39.13894 -2.11965 1.000 13.23480 407 VAL A O 1
ATOM 616 N N A ARG A 1 79 ? -10.51131 -40.68924 -0.98707 0.500 12.16465 408 ARG A N 1
ATOM 617 N N B ARG A 1 79 ? -10.48413 -40.68165 -0.96065 0.500 12.12067 408 ARG A N 1
ATOM 618 C CA A ARG A 1 79 ? -11.25451 -39.68762 -0.23567 0.500 13.12994 408 ARG A CA 1
ATOM 619 C CA B ARG A 1 79 ? -11.24520 -39.65698 -0.26147 0.500 13.01526 408 ARG A CA 1
ATOM 620 C C A ARG A 1 79 ? -10.34645 -38.82258 0.63391 0.500 12.54885 408 ARG A C 1
ATOM 621 C C B ARG A 1 79 ? -10.35469 -38.82320 0.65489 0.500 12.51023 408 ARG A C 1
ATOM 622 O O A ARG A 1 79 ? -10.75025 -37.72501 1.02704 0.500 13.96782 408 ARG A O 1
ATOM 623 O O B ARG A 1 79 ? -10.77170 -37.74803 1.09240 0.500 13.97818 408 ARG A O 1
ATOM 638 N N . GLN A 1 80 ? -9.13429 -39.28170 0.95070 1.000 11.85506 409 GLN A N 1
ATOM 639 C CA . GLN A 1 80 ? -8.23363 -38.45867 1.75505 1.000 12.18697 409 GLN A CA 1
ATOM 640 C C . GLN A 1 80 ? -7.61209 -37.32976 0.93488 1.000 11.43729 409 GLN A C 1
ATOM 641 O O . GLN A 1 80 ? -7.00282 -36.41561 1.50393 1.000 12.07045 409 GLN A O 1
ATOM 647 N N . ILE A 1 81 ? -7.70259 -37.39612 -0.40571 1.000 11.74432 410 ILE A N 1
ATOM 648 C CA . ILE A 1 81 ? -7.08082 -36.37804 -1.25979 1.000 11.35665 410 ILE A CA 1
ATOM 649 C C . ILE A 1 81 ? -8.12711 -35.28764 -1.46687 1.000 11.90602 410 ILE A C 1
ATOM 650 O O . ILE A 1 81 ? -8.72077 -35.15900 -2.54185 1.000 12.52676 410 ILE A O 1
ATOM 655 N N . ALA A 1 82 ? -8.37199 -34.50846 -0.42881 1.000 13.19307 411 ALA A N 1
ATOM 656 C CA . ALA A 1 82 ? -9.38171 -33.45058 -0.44543 1.000 12.80770 411 ALA A CA 1
ATOM 657 C C . ALA A 1 82 ? -9.04041 -32.52976 0.71537 1.000 12.95683 411 ALA A C 1
ATOM 658 O O . ALA A 1 82 ? -8.46699 -32.99450 1.71033 1.000 13.66977 411 ALA A O 1
ATOM 660 N N . PRO A 1 83 ? -9.40497 -31.25043 0.65314 1.000 13.82095 412 PRO A N 1
ATOM 661 C CA . PRO A 1 83 ? -9.15707 -30.35549 1.79778 1.000 15.05000 412 PRO A CA 1
ATOM 662 C C . PRO A 1 83 ? -9.80684 -30.87832 3.06828 1.000 14.41950 412 PRO A C 1
ATOM 663 O O . PRO A 1 83 ? -10.91726 -31.41391 3.03830 1.000 15.45030 412 PRO A O 1
ATOM 667 N N . GLY A 1 84 ? -9.10869 -30.69099 4.19360 1.000 14.29624 413 GLY A N 1
ATOM 668 C CA . GLY A 1 84 ? -9.71576 -30.97147 5.48760 1.000 15.96004 413 GLY A CA 1
ATOM 669 C C . GLY A 1 84 ? -9.70584 -32.41576 5.91439 1.000 14.31668 413 GLY A C 1
ATOM 670 O O . GLY A 1 84 ? -10.26643 -32.72615 6.97282 1.000 16.15797 413 GLY A O 1
ATOM 671 N N . GLN A 1 85 ? -9.07489 -33.31783 5.17410 1.000 13.50457 414 GLN A N 1
ATOM 672 C CA . GLN A 1 85 ? -9.15110 -34.74007 5.46823 1.000 12.79280 414 GLN A CA 1
ATOM 673 C C . GLN A 1 85 ? -7.93034 -35.21616 6.24675 1.000 13.40754 414 GLN A C 1
ATOM 674 O O . GLN A 1 85 ? -6.93650 -34.49702 6.41141 1.000 14.83087 414 GLN A O 1
ATOM 680 N N . THR A 1 86 ? -8.01710 -36.47391 6.70233 1.000 12.30289 415 THR A N 1
ATOM 681 C CA . THR A 1 86 ? -6.99197 -37.03858 7.55167 1.000 12.94961 415 THR A CA 1
ATOM 682 C C . THR A 1 86 ? -6.92465 -38.54053 7.29918 1.000 11.98126 415 THR A C 1
ATOM 683 O O . THR A 1 86 ? -7.76698 -39.12587 6.61443 1.000 12.60562 415 THR A O 1
ATOM 687 N N . GLY A 1 87 ? -5.89834 -39.15922 7.87204 1.000 12.67715 416 GLY A N 1
ATOM 688 C CA . GLY A 1 87 ? -5.56780 -40.55441 7.67127 1.000 12.28366 416 GLY A CA 1
ATOM 689 C C . GLY A 1 87 ? -4.10263 -40.68079 7.29945 1.000 11.71817 416 GLY A C 1
ATOM 690 O O . GLY A 1 87 ? -3.37670 -39.69662 7.22033 1.000 12.02159 416 GLY A O 1
ATOM 691 N N . LYS A 1 88 ? -3.66504 -41.91673 7.02691 1.000 11.76414 417 LYS A N 1
ATOM 692 C CA . LYS A 1 88 ? -2.23248 -42.09355 6.77328 1.000 12.19933 417 LYS A CA 1
ATOM 693 C C . LYS A 1 88 ? -1.78067 -41.28058 5.57391 1.000 11.00849 417 LYS A C 1
ATOM 694 O O . LYS A 1 88 ? -0.63081 -40.81516 5.52983 1.000 11.57363 417 LYS A O 1
ATOM 700 N N . ILE A 1 89 ? -2.63470 -41.16477 4.54599 1.000 11.21397 418 ILE A N 1
ATOM 701 C CA . ILE A 1 89 ? -2.18899 -40.49742 3.32809 1.000 11.93370 418 ILE A CA 1
ATOM 702 C C . ILE A 1 89 ? -2.17440 -38.99339 3.52632 1.000 10.95495 418 ILE A C 1
ATOM 703 O O . ILE A 1 89 ? -1.15388 -38.34441 3.30171 1.000 11.95054 418 ILE A O 1
ATOM 708 N N . ALA A 1 90 ? -3.29099 -38.40784 3.97878 1.000 11.54981 419 ALA A N 1
ATOM 709 C CA . ALA A 1 90 ? -3.32403 -36.96091 4.20520 1.000 11.43723 419 ALA A CA 1
ATOM 710 C C . ALA A 1 90 ? -2.35190 -36.54702 5.29329 1.000 11.64075 419 ALA A C 1
ATOM 711 O O . ALA A 1 90 ? -1.75315 -35.47422 5.20781 1.000 12.84615 419 ALA A O 1
ATOM 713 N N . ASP A 1 91 ? -2.19434 -37.36570 6.32504 1.000 11.49613 420 ASP A N 1
ATOM 714 C CA . ASP A 1 91 ? -1.33957 -36.94292 7.43485 1.000 11.85845 420 ASP A CA 1
ATOM 715 C C . ASP A 1 91 ? 0.14857 -37.10151 7.13211 1.000 11.88760 420 ASP A C 1
ATOM 716 O O . ASP A 1 91 ? 0.95900 -36.26021 7.55769 1.000 12.93840 420 ASP A O 1
ATOM 721 N N . TYR A 1 92 ? 0.54963 -38.15871 6.42061 1.000 11.23821 421 TYR A N 1
ATOM 722 C CA . TYR A 1 92 ? 1.97397 -38.46450 6.30932 1.000 11.17379 421 TYR A CA 1
ATOM 723 C C . TYR A 1 92 ? 2.52132 -38.43613 4.88863 1.000 11.30239 421 TYR A C 1
ATOM 724 O O . TYR A 1 92 ? 3.74580 -38.54008 4.75181 1.000 12.51241 421 TYR A O 1
ATOM 733 N N . ASN A 1 93 ? 1.65802 -38.31886 3.83564 1.000 11.75557 422 ASN A N 1
ATOM 734 C CA . ASN A 1 93 ? 2.11113 -38.51990 2.45858 1.000 11.03312 422 ASN A CA 1
ATOM 735 C C . ASN A 1 93 ? 1.80997 -37.35214 1.54229 1.000 11.23538 422 ASN A C 1
ATOM 736 O O . ASN A 1 93 ? 2.73013 -36.87889 0.86933 1.000 12.16517 422 ASN A O 1
ATOM 741 N N . TYR A 1 94 ? 0.55380 -36.91325 1.46554 1.000 11.45147 423 TYR A N 1
ATOM 742 C CA . TYR A 1 94 ? 0.19429 -35.85196 0.52646 1.000 11.33313 423 TYR A CA 1
ATOM 743 C C . TYR A 1 94 ? -0.97218 -35.09572 1.13250 1.000 11.83401 423 TYR A C 1
ATOM 744 O O . TYR A 1 94 ? -2.04209 -35.67797 1.33891 1.000 11.66417 423 TYR A O 1
ATOM 753 N N . LYS A 1 95 ? -0.77642 -33.80334 1.41988 1.000 12.60491 424 LYS A N 1
ATOM 754 C CA . LYS A 1 95 ? -1.73228 -33.00159 2.18271 1.000 12.65156 424 LYS A CA 1
ATOM 755 C C . LYS A 1 95 ? -2.17937 -31.79650 1.36101 1.000 13.11936 424 LYS A C 1
ATOM 756 O O . LYS A 1 95 ? -1.35686 -30.95519 0.98813 1.000 13.75520 424 LYS A O 1
ATOM 762 N N . LEU A 1 96 ? -3.49316 -31.69808 1.10662 1.000 13.01411 425 LEU A N 1
ATOM 763 C CA . LEU A 1 96 ? -4.04078 -30.49783 0.49620 1.000 13.96115 425 LEU A CA 1
ATOM 764 C C . LEU A 1 96 ? -4.39282 -29.45350 1.56220 1.000 14.75980 425 LEU A C 1
ATOM 765 O O . LEU A 1 96 ? -4.80723 -29.80135 2.66710 1.000 16.49458 425 LEU A O 1
ATOM 770 N N . PRO A 1 97 ? -4.26442 -28.16866 1.22896 1.000 16.67610 426 PRO A N 1
ATOM 771 C CA . PRO A 1 97 ? -4.59490 -27.10409 2.18486 1.000 17.20133 426 PRO A CA 1
ATOM 772 C C . PRO A 1 97 ? -6.09323 -26.88407 2.27228 1.000 17.38035 426 PRO A C 1
ATOM 773 O O . PRO A 1 97 ? -6.84737 -27.19794 1.34443 1.000 17.46519 426 PRO A O 1
ATOM 777 N N . ASP A 1 98 ? -6.52143 -26.27721 3.39063 1.000 19.76092 427 ASP A N 1
ATOM 778 C CA . ASP A 1 98 ? -7.93643 -25.93369 3.52092 1.000 19.69996 427 ASP A CA 1
ATOM 779 C C . ASP A 1 98 ? -8.42044 -25.05554 2.37589 1.000 20.79677 427 ASP A C 1
ATOM 780 O O . ASP A 1 98 ? -9.55730 -25.19946 1.91021 1.000 22.70824 427 ASP A O 1
ATOM 785 N N . ASP A 1 99 ? -7.58951 -24.11613 1.93433 1.000 19.99936 428 ASP A N 1
ATOM 786 C CA . ASP A 1 99 ? -8.01706 -23.15765 0.92892 1.000 22.37876 428 ASP A CA 1
ATOM 787 C C . ASP A 1 99 ? -7.68470 -23.62082 -0.48785 1.000 20.40700 428 ASP A C 1
ATOM 788 O O . ASP A 1 99 ? -7.52979 -22.78744 -1.39105 1.000 22.34912 428 ASP A O 1
ATOM 793 N N . PHE A 1 100 ? -7.55234 -24.92620 -0.69581 1.000 19.15905 429 PHE A N 1
ATOM 794 C CA . PHE A 1 100 ? -7.16031 -25.44901 -1.99315 1.000 18.48832 429 PHE A CA 1
ATOM 795 C C . PHE A 1 100 ? -8.05679 -24.93635 -3.11050 1.000 17.67615 429 PHE A C 1
ATOM 796 O O . PHE A 1 100 ? -9.28124 -24.92982 -2.98588 1.000 19.29594 429 PHE A O 1
ATOM 804 N N . THR A 1 101 ? -7.43848 -24.49259 -4.20495 1.000 17.64964 430 THR A N 1
ATOM 805 C CA . THR A 1 101 ? -8.15084 -24.20331 -5.44520 1.000 18.21637 430 THR A CA 1
ATOM 806 C C . THR A 1 101 ? -7.60277 -25.14539 -6.49830 1.000 16.18460 430 THR A C 1
ATOM 807 O O . THR A 1 101 ? -6.45611 -24.99527 -6.92930 1.000 18.07935 430 THR A O 1
ATOM 811 N N . GLY A 1 102 ? -8.42071 -26.10292 -6.92333 1.000 16.24160 431 GLY A N 1
ATOM 812 C CA . GLY A 1 102 ? -7.94681 -27.10919 -7.84262 1.000 15.50725 431 GLY A CA 1
ATOM 813 C C . GLY A 1 102 ? -8.92152 -28.26193 -7.95302 1.000 14.45422 431 GLY A C 1
ATOM 814 O O . GLY A 1 102 ? -10.02091 -28.23379 -7.38987 1.000 15.81291 431 GLY A O 1
ATOM 815 N N . CYS A 1 103 ? -8.48052 -29.28395 -8.69369 1.000 13.78243 432 CYS A N 1
ATOM 816 C CA . CYS A 1 103 ? -9.29950 -30.45572 -8.91860 1.000 13.83806 432 CYS A CA 1
ATOM 817 C C . CYS A 1 103 ? -8.48215 -31.71924 -8.67062 1.000 13.03579 432 CYS A C 1
ATOM 818 O O . CYS A 1 103 ? -7.26846 -31.76741 -8.95291 1.000 15.97717 432 CYS A O 1
ATOM 821 N N . VAL A 1 104 ? -9.17792 -32.75390 -8.19878 1.000 12.18060 433 VAL A N 1
ATOM 822 C CA . VAL A 1 104 ? -8.59255 -34.06456 -7.91823 1.000 12.15902 433 VAL A CA 1
ATOM 823 C C . VAL A 1 104 ? -9.25188 -35.04995 -8.87504 1.000 12.11677 433 VAL A C 1
ATOM 824 O O . VAL A 1 104 ? -10.48620 -35.14777 -8.92749 1.000 12.60267 433 VAL A O 1
ATOM 828 N N . ILE A 1 105 ? -8.42866 -35.76087 -9.63668 1.000 11.90632 434 ILE A N 1
ATOM 829 C CA . ILE A 1 105 ? -8.89251 -36.67585 -10.67292 1.000 12.11420 434 ILE A CA 1
ATOM 830 C C . ILE A 1 105 ? -8.28098 -38.03155 -10.35583 1.000 12.14535 434 ILE A C 1
ATOM 831 O O . ILE A 1 105 ? -7.08960 -38.11577 -10.04847 1.000 14.23329 434 ILE A O 1
ATOM 836 N N . ALA A 1 106 ? -9.07426 -39.09343 -10.40427 1.000 12.00805 435 ALA A N 1
ATOM 837 C CA . ALA A 1 106 ? -8.50629 -40.41736 -10.12098 1.000 12.46882 435 ALA A CA 1
ATOM 838 C C . ALA A 1 106 ? -9.17056 -41.48731 -10.97062 1.000 12.90558 435 ALA A C 1
ATOM 839 O O . ALA A 1 106 ? -10.32326 -41.32523 -11.41872 1.000 14.62943 435 ALA A O 1
ATOM 841 N N . TRP A 1 107 ? -8.46031 -42.60789 -11.13196 1.000 13.63950 436 TRP A N 1
ATOM 842 C CA . TRP A 1 107 ? -9.00250 -43.73862 -11.85882 1.000 13.69011 436 TRP A CA 1
ATOM 843 C C . TRP A 1 107 ? -8.34642 -45.01855 -11.38806 1.000 13.38737 436 TRP A C 1
ATOM 844 O O . TRP A 1 107 ? -7.18601 -45.02432 -10.96537 1.000 13.86662 436 TRP A O 1
ATOM 855 N N . ASN A 1 108 ? -9.09459 -46.10772 -11.49921 1.000 14.43104 437 ASN A N 1
ATOM 856 C CA . ASN A 1 108 ? -8.59278 -47.41154 -11.09876 1.000 14.96837 437 ASN A CA 1
ATOM 857 C C . ASN A 1 108 ? -7.46507 -47.83737 -12.03632 1.000 15.30488 437 ASN A C 1
ATOM 858 O O . ASN A 1 108 ? -7.60935 -47.80268 -13.26045 1.000 16.67920 437 ASN A O 1
ATOM 863 N N . SER A 1 109 ? -6.34849 -48.28572 -11.47797 1.000 14.17918 438 SER A N 1
ATOM 864 C CA . SER A 1 109 ? -5.20360 -48.69709 -12.28040 1.000 15.01162 438 SER A CA 1
ATOM 865 C C . SER A 1 109 ? -4.78199 -50.11934 -11.97474 1.000 14.04532 438 SER A C 1
ATOM 866 O O . SER A 1 109 ? -3.61781 -50.48415 -12.19779 1.000 15.61259 438 SER A O 1
ATOM 869 N N . ASN A 1 110 ? -5.74744 -50.96719 -11.55932 1.000 15.27250 439 ASN A N 1
ATOM 870 C CA . ASN A 1 110 ? -5.43557 -52.37391 -11.28637 1.000 15.29480 439 ASN A CA 1
ATOM 871 C C . ASN A 1 110 ? -4.72896 -53.06032 -12.45619 1.000 16.45607 439 ASN A C 1
ATOM 872 O O . ASN A 1 110 ? -3.86447 -53.91980 -12.24341 1.000 18.32770 439 ASN A O 1
ATOM 877 N N . ASN A 1 111 ? -5.08822 -52.70918 -13.69748 1.000 18.06889 440 ASN A N 1
ATOM 878 C CA . ASN A 1 111 ? -4.51343 -53.37502 -14.85834 1.000 19.17209 440 ASN A CA 1
ATOM 879 C C . ASN A 1 111 ? -3.03751 -53.04126 -15.05589 1.000 20.17813 440 ASN A C 1
ATOM 880 O O . ASN A 1 111 ? -2.33497 -53.78676 -15.74726 1.000 24.31431 440 ASN A O 1
ATOM 885 N N . LEU A 1 112 ? -2.56926 -51.91233 -14.52986 1.000 17.98228 441 LEU A N 1
ATOM 886 C CA . LEU A 1 112 ? -1.19359 -51.47926 -14.71304 1.000 18.32756 441 LEU A CA 1
ATOM 887 C C . LEU A 1 112 ? -0.35845 -51.64668 -13.46076 1.000 16.89402 441 LEU A C 1
ATOM 888 O O . LEU A 1 112 ? 0.84732 -51.90278 -13.56005 1.000 19.57997 441 LEU A O 1
ATOM 893 N N . ASP A 1 113 ? -0.97445 -51.49228 -12.27661 1.000 14.58762 442 ASP A N 1
ATOM 894 C CA . ASP A 1 113 ? -0.25771 -51.26040 -11.04104 1.000 13.95715 442 ASP A CA 1
ATOM 895 C C . ASP A 1 113 ? -0.34364 -52.39515 -10.03324 1.000 14.89989 442 ASP A C 1
ATOM 896 O O . ASP A 1 113 ? 0.23990 -52.28135 -8.94083 1.000 15.22037 442 ASP A O 1
ATOM 901 N N . SER A 1 114 ? -1.04330 -53.47556 -10.35126 1.000 14.93851 443 SER A N 1
ATOM 902 C CA . SER A 1 114 ? -0.95508 -54.66752 -9.53116 1.000 14.64548 443 SER A CA 1
ATOM 903 C C . SER A 1 114 ? -0.03748 -55.67699 -10.20865 1.000 15.02443 443 SER A C 1
ATOM 904 O O . SER A 1 114 ? 0.20970 -55.60021 -11.40791 1.000 18.62851 443 SER A O 1
ATOM 907 N N . LYS A 1 115 ? 0.48950 -56.58629 -9.41683 1.000 14.12281 444 LYS A N 1
ATOM 908 C CA . LYS A 1 115 ? 1.28592 -57.68200 -9.92387 1.000 14.75056 444 LYS A CA 1
ATOM 909 C C . LYS A 1 115 ? 0.87200 -58.95117 -9.20046 1.000 13.99760 444 LYS A C 1
ATOM 910 O O . LYS A 1 115 ? 0.60057 -58.93850 -7.99510 1.000 14.15454 444 LYS A O 1
ATOM 916 N N . VAL A 1 116 ? 0.89664 -60.07788 -9.90970 1.000 14.72842 445 VAL A N 1
ATOM 917 C CA . VAL A 1 116 ? 0.74980 -61.35861 -9.22869 1.000 14.86982 445 VAL A CA 1
ATOM 918 C C . VAL A 1 116 ? 1.89540 -61.48138 -8.22605 1.000 14.69955 445 VAL A C 1
ATOM 919 O O . VAL A 1 116 ? 3.03860 -61.13573 -8.51702 1.000 16.06384 445 VAL A O 1
ATOM 923 N N . GLY A 1 117 ? 1.58717 -61.93149 -7.02509 1.000 15.48425 446 GLY A N 1
ATOM 924 C CA . GLY A 1 117 ? 2.55946 -61.98312 -5.94854 1.000 16.85574 446 GLY A CA 1
ATOM 925 C C . GLY A 1 117 ? 2.77574 -60.67187 -5.23511 1.000 15.55520 446 GLY A C 1
ATOM 926 O O . GLY A 1 117 ? 3.54047 -60.63769 -4.26423 1.000 17.90058 446 GLY A O 1
ATOM 927 N N . GLY A 1 118 ? 2.11302 -59.59489 -5.66482 1.000 14.47949 447 GLY A N 1
ATOM 928 C CA . GLY A 1 118 ? 2.13711 -58.30467 -4.98871 1.000 15.30789 447 GLY A CA 1
ATOM 929 C C . GLY A 1 118 ? 3.10653 -57.34216 -5.63455 1.000 14.51663 447 GLY A C 1
ATOM 930 O O . GLY A 1 118 ? 4.30025 -57.64482 -5.75668 1.000 16.70129 447 GLY A O 1
ATOM 931 N N . ASN A 1 119 ? 2.64497 -56.17567 -6.03533 1.000 13.94086 448 ASN A N 1
ATOM 932 C CA . ASN A 1 119 ? 3.57424 -55.20118 -6.57225 1.000 14.17595 448 ASN A CA 1
ATOM 933 C C . ASN A 1 119 ? 4.45413 -54.64434 -5.45498 1.000 13.58989 448 ASN A C 1
ATOM 934 O O . ASN A 1 119 ? 3.99748 -54.37017 -4.34576 1.000 16.81275 448 ASN A O 1
ATOM 939 N N . TYR A 1 120 ? 5.72209 -54.47804 -5.76598 1.000 15.58915 449 TYR A N 1
ATOM 940 C CA . TYR A 1 120 ? 6.66491 -53.87616 -4.83387 1.000 16.63725 449 TYR A CA 1
ATOM 941 C C . TYR A 1 120 ? 6.88563 -52.38604 -5.08609 1.000 15.73145 449 TYR A C 1
ATOM 942 O O . TYR A 1 120 ? 7.48356 -51.71714 -4.24199 1.000 18.73342 449 TYR A O 1
ATOM 951 N N . ASN A 1 121 ? 6.39914 -51.85577 -6.21832 1.000 14.25422 450 ASN A N 1
ATOM 952 C CA A ASN A 1 121 ? 6.82117 -50.52176 -6.65499 0.500 15.76900 450 ASN A CA 1
ATOM 953 C CA B ASN A 1 121 ? 6.77815 -50.53484 -6.70129 0.500 16.74932 450 ASN A CA 1
ATOM 954 C C . ASN A 1 121 ? 6.19015 -49.38489 -5.87510 1.000 14.65773 450 ASN A C 1
ATOM 955 O O . ASN A 1 121 ? 6.80477 -48.32826 -5.75594 1.000 19.64494 450 ASN A O 1
ATOM 964 N N . TYR A 1 122 ? 4.98719 -49.55570 -5.34572 1.000 12.66278 451 TYR A N 1
ATOM 965 C CA . TYR A 1 122 ? 4.22003 -48.45012 -4.77712 1.000 11.58103 451 TYR A CA 1
ATOM 966 C C . TYR A 1 122 ? 4.22991 -48.55291 -3.26224 1.000 10.62631 451 TYR A C 1
ATOM 967 O O . TYR A 1 122 ? 3.70463 -49.52503 -2.68370 1.000 11.89859 451 TYR A O 1
ATOM 976 N N . LEU A 1 123 ? 4.80706 -47.53498 -2.63274 1.000 11.28049 452 LEU A N 1
ATOM 977 C CA . LEU A 1 123 ? 4.94534 -47.46928 -1.18920 1.000 11.86026 452 LEU A CA 1
ATOM 978 C C . LEU A 1 123 ? 4.17875 -46.27638 -0.63096 1.000 11.32142 452 LEU A C 1
ATOM 979 O O . LEU A 1 123 ? 3.86965 -45.31552 -1.33108 1.000 11.51278 452 LEU A O 1
ATOM 984 N N . TYR A 1 124 ? 3.90020 -46.31713 0.67352 1.000 11.64601 453 TYR A N 1
ATOM 985 C CA . TYR A 1 124 ? 3.39062 -45.14715 1.37353 1.000 11.57851 453 TYR A CA 1
ATOM 986 C C . TYR A 1 124 ? 4.09517 -45.04542 2.71815 1.000 11.14319 453 TYR A C 1
ATOM 987 O O . TYR A 1 124 ? 4.58213 -46.04264 3.26224 1.000 12.32394 453 TYR A O 1
ATOM 996 N N . ARG A 1 125 ? 4.13550 -43.83176 3.27000 1.000 10.90126 454 ARG A N 1
ATOM 997 C CA . ARG A 1 125 ? 4.68375 -43.62854 4.59590 1.000 10.97246 454 ARG A CA 1
ATOM 998 C C . ARG A 1 125 ? 3.62291 -43.98580 5.63484 1.000 11.49492 454 ARG A C 1
ATOM 999 O O . ARG A 1 125 ? 2.49597 -43.45948 5.60208 1.000 12.17661 454 ARG A O 1
ATOM 1007 N N . LEU A 1 126 ? 3.99099 -44.90320 6.54095 1.000 12.07244 455 LEU A N 1
ATOM 1008 C CA . LEU A 1 126 ? 3.06975 -45.45496 7.50927 1.000 13.01162 455 LEU A CA 1
ATOM 1009 C C . LEU A 1 126 ? 3.19400 -44.79876 8.87387 1.000 12.33214 455 LEU A C 1
ATOM 1010 O O . LEU A 1 126 ? 2.24503 -44.86894 9.65089 1.000 14.68913 455 LEU A O 1
ATOM 1015 N N . PHE A 1 127 ? 4.35515 -44.19658 9.16713 1.000 13.36155 456 PHE A N 1
ATOM 1016 C CA . PHE A 1 127 ? 4.65420 -43.61648 10.47230 1.000 14.80497 456 PHE A CA 1
ATOM 1017 C C . PHE A 1 127 ? 5.29207 -42.26239 10.24848 1.000 14.06159 456 PHE A C 1
ATOM 1018 O O . PHE A 1 127 ? 6.16874 -42.13287 9.40469 1.000 13.90512 456 PHE A O 1
ATOM 1026 N N . ARG A 1 128 ? 4.88394 -41.27396 11.02838 1.000 14.07103 457 ARG A N 1
ATOM 1027 C CA . ARG A 1 128 ? 5.53488 -39.98257 10.99560 1.000 14.23366 457 ARG A CA 1
ATOM 1028 C C . ARG A 1 128 ? 5.23982 -39.31596 12.33749 1.000 15.32946 457 ARG A C 1
ATOM 1029 O O . ARG A 1 128 ? 4.11950 -39.40462 12.87367 1.000 18.15331 457 ARG A O 1
ATOM 1037 N N . LYS A 1 129 ? 6.22490 -38.57536 12.85227 1.000 17.65506 458 LYS A N 1
ATOM 1038 C CA A LYS A 1 129 ? 6.04861 -37.98566 14.17356 0.500 22.01212 458 LYS A CA 1
ATOM 1039 C CA B LYS A 1 129 ? 6.04983 -37.98655 14.17368 0.500 22.01147 458 LYS A CA 1
ATOM 1040 C C . LYS A 1 129 ? 5.04608 -36.83685 14.16075 1.000 21.91009 458 LYS A C 1
ATOM 1041 O O . LYS A 1 129 ? 4.39868 -36.57657 15.18622 1.000 26.19067 458 LYS A O 1
ATOM 1052 N N . SER A 1 130 ? 4.90346 -36.12301 13.04678 1.000 19.39013 459 SER A N 1
ATOM 1053 C CA . SER A 1 130 ? 3.91950 -35.06117 12.95260 1.000 17.64188 459 SER A CA 1
ATOM 1054 C C . SER A 1 130 ? 3.34228 -35.07593 11.54901 1.000 16.37433 459 SER A C 1
ATOM 1055 O O . SER A 1 130 ? 3.88029 -35.69027 10.61771 1.000 15.73958 459 SER A O 1
ATOM 1058 N N . ASN A 1 131 ? 2.23832 -34.38055 11.40021 1.000 15.60459 460 ASN A N 1
ATOM 1059 C CA . ASN A 1 131 ? 1.55979 -34.27359 10.12122 1.000 15.98815 460 ASN A CA 1
ATOM 1060 C C . ASN A 1 131 ? 2.31543 -33.40053 9.14143 1.000 15.10174 460 ASN A C 1
ATOM 1061 O O . ASN A 1 131 ? 2.94712 -32.41341 9.50652 1.000 16.84626 460 ASN A O 1
ATOM 1066 N N . LEU A 1 132 ? 2.16304 -33.73839 7.87224 1.000 14.01581 461 LEU A N 1
ATOM 1067 C CA . LEU A 1 132 ? 2.69334 -32.88103 6.82968 1.000 14.15646 461 LEU A CA 1
ATOM 1068 C C . LEU A 1 132 ? 1.91594 -31.57605 6.76213 1.000 14.35425 461 LEU A C 1
ATOM 1069 O O . LEU A 1 132 ? 0.69586 -31.53508 6.96488 1.000 15.66839 461 LEU A O 1
ATOM 1074 N N . LYS A 1 133 ? 2.63017 -30.50018 6.44969 1.000 15.57761 462 LYS A N 1
ATOM 1075 C CA . LYS A 1 133 ? 1.98309 -29.25149 6.08689 1.000 15.72702 462 LYS A CA 1
ATOM 1076 C C . LYS A 1 133 ? 1.46833 -29.38378 4.65929 1.000 14.45109 462 LYS A C 1
ATOM 1077 O O . LYS A 1 133 ? 1.90963 -30.26863 3.92003 1.000 14.72439 462 LYS A O 1
ATOM 1083 N N . PRO A 1 134 ? 0.55411 -28.51110 4.22562 1.000 15.28458 463 PRO A N 1
ATOM 1084 C CA . PRO A 1 134 ? 0.02251 -28.66929 2.85873 1.000 15.42731 463 PRO A CA 1
ATOM 1085 C C . PRO A 1 134 ? 1.13739 -28.60431 1.82107 1.000 14.95722 463 PRO A C 1
ATOM 1086 O O . PRO A 1 134 ? 2.03248 -27.75183 1.88311 1.000 16.53275 463 PRO A O 1
ATOM 1090 N N . PHE A 1 135 ? 1.10397 -29.54229 0.87865 1.000 14.11194 464 PHE A N 1
ATOM 1091 C CA . PHE A 1 135 ? 2.07506 -29.63147 -0.21902 1.000 14.66317 464 PHE A CA 1
ATOM 1092 C C . PHE A 1 135 ? 3.49552 -29.93362 0.24514 1.000 13.85037 464 PHE A C 1
ATOM 1093 O O . PHE A 1 135 ? 4.42752 -29.87349 -0.57027 1.000 15.68376 464 PHE A O 1
ATOM 1101 N N . GLU A 1 136 ? 3.67029 -30.38848 1.48638 1.000 14.33288 465 GLU A N 1
ATOM 1102 C CA . GLU A 1 136 ? 4.98314 -30.80151 1.93407 1.000 14.48114 465 GLU A CA 1
ATOM 1103 C C . GLU A 1 136 ? 5.24487 -32.21070 1.40266 1.000 14.03849 465 GLU A C 1
ATOM 1104 O O . GLU A 1 136 ? 4.30857 -32.97142 1.09216 1.000 14.48253 465 GLU A O 1
ATOM 1110 N N . ARG A 1 137 ? 6.52114 -32.53039 1.26478 1.000 14.09843 466 ARG A N 1
ATOM 1111 C CA . ARG A 1 137 ? 6.96006 -33.81173 0.71786 1.000 13.52160 466 ARG A CA 1
ATOM 1112 C C . ARG A 1 137 ? 8.07780 -34.36045 1.57422 1.000 14.70489 466 ARG A C 1
ATOM 1113 O O . ARG A 1 137 ? 9.02339 -33.63258 1.87755 1.000 16.54162 466 ARG A O 1
ATOM 1121 N N . ASP A 1 138 ? 7.95254 -35.62032 1.98612 1.000 13.50520 467 ASP A N 1
ATOM 1122 C CA . ASP A 1 138 ? 8.92140 -36.26102 2.86993 1.000 13.46244 467 ASP A CA 1
ATOM 1123 C C . ASP A 1 138 ? 9.34999 -37.54948 2.18313 1.000 13.20147 467 ASP A C 1
ATOM 1124 O O . ASP A 1 138 ? 8.54069 -38.48951 2.05969 1.000 13.04572 467 ASP A O 1
ATOM 1129 N N . ILE A 1 139 ? 10.59528 -37.58057 1.72494 1.000 13.76142 468 ILE A N 1
ATOM 1130 C CA . ILE A 1 139 ? 11.14722 -38.77495 1.09763 1.000 13.52566 468 ILE A CA 1
ATOM 1131 C C . ILE A 1 139 ? 12.22875 -39.42448 1.95363 1.000 13.34520 468 ILE A C 1
ATOM 1132 O O . ILE A 1 139 ? 12.94372 -40.31539 1.47985 1.000 14.62927 468 ILE A O 1
ATOM 1137 N N . SER A 1 140 ? 12.31352 -39.04387 3.23333 1.000 13.61429 469 SER A N 1
ATOM 1138 C CA . SER A 1 140 ? 13.33881 -39.60852 4.10392 1.000 15.04380 469 SER A CA 1
ATOM 1139 C C . SER A 1 140 ? 13.02514 -41.06801 4.47544 1.000 13.64102 469 SER A C 1
ATOM 1140 O O . SER A 1 140 ? 11.86671 -41.52680 4.40808 1.000 13.32226 469 SER A O 1
ATOM 1143 N N . THR A 1 141 ? 14.06572 -41.80431 4.89564 1.000 13.58882 470 THR A N 1
ATOM 1144 C CA . THR A 1 141 ? 13.83225 -43.18262 5.33871 1.000 16.37781 470 THR A CA 1
ATOM 1145 C C . THR A 1 141 ? 14.67448 -43.44920 6.59507 1.000 14.69464 470 THR A C 1
ATOM 1146 O O . THR A 1 141 ? 15.43685 -44.41574 6.68149 1.000 16.40073 470 THR A O 1
ATOM 1150 N N . GLU A 1 142 ? 14.49902 -42.59283 7.58696 1.000 14.20395 471 GLU A N 1
ATOM 1151 C CA . GLU A 1 142 ? 15.07023 -42.81990 8.91200 1.000 14.37085 471 GLU A CA 1
ATOM 1152 C C . GLU A 1 142 ? 14.22899 -43.83366 9.66843 1.000 12.76483 471 GLU A C 1
ATOM 1153 O O . GLU A 1 142 ? 13.00208 -43.85693 9.55954 1.000 14.51389 471 GLU A O 1
ATOM 1159 N N . ILE A 1 143 ? 14.88283 -44.65717 10.47295 1.000 12.55398 472 ILE A N 1
ATOM 1160 C CA . ILE A 1 143 ? 14.12788 -45.58154 11.29196 1.000 13.27028 472 ILE A CA 1
ATOM 1161 C C . ILE A 1 143 ? 13.27912 -44.78782 12.27345 1.000 13.95439 472 ILE A C 1
ATOM 1162 O O . ILE A 1 143 ? 13.77676 -43.87329 12.95054 1.000 15.05092 472 ILE A O 1
ATOM 1167 N N . TYR A 1 144 ? 11.99756 -45.13175 12.35606 1.000 13.94250 473 TYR A N 1
ATOM 1168 C CA . TYR A 1 144 ? 11.06855 -44.41647 13.20812 1.000 13.77833 473 TYR A CA 1
ATOM 1169 C C . TYR A 1 144 ? 11.19012 -44.98856 14.62178 1.000 14.43264 473 TYR A C 1
ATOM 1170 O O . TYR A 1 144 ? 10.92719 -46.18138 14.86161 1.000 14.47938 473 TYR A O 1
ATOM 1179 N N . GLN A 1 145 ? 11.58417 -44.16177 15.57158 1.000 15.14494 474 GLN A N 1
ATOM 1180 C CA . GLN A 1 145 ? 11.77462 -44.63439 16.93739 1.000 16.21571 474 GLN A CA 1
ATOM 1181 C C . GLN A 1 145 ? 10.46735 -44.54229 17.71684 1.000 15.99602 474 GLN A C 1
ATOM 1182 O O . GLN A 1 145 ? 10.02892 -43.45096 18.09941 1.000 17.85063 474 GLN A O 1
ATOM 1188 N N . ALA A 1 146 ? 9.83169 -45.68938 17.93008 1.000 17.13047 475 ALA A N 1
ATOM 1189 C CA . ALA A 1 146 ? 8.50286 -45.72624 18.52072 1.000 17.88233 475 ALA A CA 1
ATOM 1190 C C . ALA A 1 146 ? 8.55734 -45.71711 20.04836 1.000 18.91230 475 ALA A C 1
ATOM 1191 O O . ALA A 1 146 ? 7.61479 -45.26087 20.69195 1.000 23.09268 475 ALA A O 1
ATOM 1193 N N . GLY A 1 147 ? 9.65075 -46.17305 20.63333 1.000 19.41069 476 GLY A N 1
ATOM 1194 C CA . GLY A 1 147 ? 9.70046 -46.21479 22.06814 1.000 21.63082 476 GLY A CA 1
ATOM 1195 C C . GLY A 1 147 ? 10.86310 -45.45307 22.65924 1.000 21.11778 476 GLY A C 1
ATOM 1196 O O . GLY A 1 147 ? 11.47911 -44.58430 22.03483 1.000 21.82506 476 GLY A O 1
ATOM 1197 N N . SER A 1 148 ? 11.17096 -45.80847 23.88965 1.000 20.68117 477 SER A N 1
ATOM 1198 C CA A SER A 1 148 ? 12.23470 -45.20000 24.66825 0.580 20.86308 477 SER A CA 1
ATOM 1199 C CA B SER A 1 148 ? 12.25005 -45.13277 24.59145 0.420 20.90518 477 SER A CA 1
ATOM 1200 C C . SER A 1 148 ? 13.62037 -45.71359 24.30446 1.000 21.58084 477 SER A C 1
ATOM 1201 O O . SER A 1 148 ? 14.61876 -45.07352 24.64320 1.000 23.28635 477 SER A O 1
ATOM 1206 N N . THR A 1 149 ? 13.71271 -46.83899 23.61419 1.000 20.52644 478 THR A N 1
ATOM 1207 C CA . THR A 1 149 ? 15.00597 -47.39403 23.27095 1.000 20.42345 478 THR A CA 1
ATOM 1208 C C . THR A 1 149 ? 15.49070 -46.79091 21.95496 1.000 17.66909 478 THR A C 1
ATOM 1209 O O . THR A 1 149 ? 14.80574 -46.91609 20.94346 1.000 18.64746 478 THR A O 1
ATOM 1213 N N . PRO A 1 150 ? 16.66423 -46.18177 21.90998 1.000 17.47707 479 PRO A N 1
ATOM 1214 C CA A PRO A 1 150 ? 17.20154 -45.67703 20.63797 0.500 16.42836 479 PRO A CA 1
ATOM 1215 C CA B PRO A 1 150 ? 17.16248 -45.67729 20.62866 0.500 16.44424 479 PRO A CA 1
ATOM 1216 C C . PRO A 1 150 ? 17.33683 -46.82561 19.65649 1.000 14.85572 479 PRO A C 1
ATOM 1217 O O . PRO A 1 150 ? 17.70984 -47.94391 20.03726 1.000 16.71170 479 PRO A O 1
ATOM 1224 N N . CYS A 1 151 ? 17.05272 -46.53710 18.37907 1.000 13.89505 480 CYS A N 1
ATOM 1225 C CA . CYS A 1 151 ? 17.15150 -47.57626 17.36850 1.000 13.72820 480 CYS A CA 1
ATOM 1226 C C . CYS A 1 151 ? 18.54154 -47.74366 16.80330 1.000 14.04541 480 CYS A C 1
ATOM 1227 O O . CYS A 1 151 ? 18.86075 -48.80918 16.27522 1.000 14.34869 480 CYS A O 1
ATOM 1230 N N . ASN A 1 152 ? 19.36661 -46.71509 16.86733 1.000 14.37098 481 ASN A N 1
ATOM 1231 C CA . ASN A 1 152 ? 20.74148 -46.84595 16.41611 1.000 14.74405 481 ASN A CA 1
ATOM 1232 C C . ASN A 1 152 ? 20.82706 -47.37443 14.97552 1.000 15.20984 481 ASN A C 1
ATOM 1233 O O . ASN A 1 152 ? 21.73760 -48.12357 14.59817 1.000 16.61017 481 ASN A O 1
ATOM 1238 N N . GLY A 1 153 ? 19.88245 -46.94938 14.12980 1.000 15.10927 482 GLY A N 1
ATOM 1239 C CA . GLY A 1 153 ? 19.94646 -47.28931 12.72317 1.000 15.54700 482 GLY A CA 1
ATOM 1240 C C . GLY A 1 153 ? 19.60002 -48.72098 12.44454 1.000 14.36441 482 GLY A C 1
ATOM 1241 O O . GLY A 1 153 ? 19.90933 -49.21640 11.35475 1.000 17.38582 482 GLY A O 1
ATOM 1242 N N . VAL A 1 154 ? 18.89279 -49.39348 13.35949 1.000 13.62484 483 VAL A N 1
ATOM 1243 C CA . VAL A 1 154 ? 18.49587 -50.78839 13.16975 1.000 13.93778 483 VAL A CA 1
ATOM 1244 C C . VAL A 1 154 ? 16.98941 -50.94180 13.35710 1.000 13.14109 483 VAL A C 1
ATOM 1245 O O . VAL A 1 154 ? 16.42495 -50.51476 14.37516 1.000 14.66376 483 VAL A O 1
ATOM 1249 N N . GLU A 1 155 ? 16.34654 -51.51265 12.34656 1.000 13.63209 484 GLU A N 1
ATOM 1250 C CA . GLU A 1 155 ? 14.93780 -51.79781 12.41227 1.000 14.34690 484 GLU A CA 1
ATOM 1251 C C . GLU A 1 155 ? 14.70592 -53.02248 13.27206 1.000 16.06458 484 GLU A C 1
ATOM 1252 O O . GLU A 1 155 ? 15.47460 -53.98861 13.26746 1.000 20.48073 484 GLU A O 1
ATOM 1258 N N . GLY A 1 156 ? 13.58393 -53.00663 13.97126 1.000 15.49865 485 GLY A N 1
ATOM 1259 C CA . GLY A 1 156 ? 13.20168 -54.13578 14.78861 1.000 19.63109 485 GLY A CA 1
ATOM 1260 C C . GLY A 1 156 ? 12.09908 -53.71127 15.73313 1.000 19.38420 485 GLY A C 1
ATOM 1261 O O . GLY A 1 156 ? 11.25347 -52.88310 15.39202 1.000 18.18250 485 GLY A O 1
ATOM 1262 N N . PHE A 1 157 ? 12.09459 -54.25924 16.93146 1.000 20.60077 486 PHE A N 1
ATOM 1263 C CA . PHE A 1 157 ? 11.05218 -53.94038 17.89818 1.000 21.03713 486 PHE A CA 1
ATOM 1264 C C . PHE A 1 157 ? 11.04528 -52.44549 18.20350 1.000 18.65749 486 PHE A C 1
ATOM 1265 O O . PHE A 1 157 ? 12.08118 -51.85733 18.52445 1.000 18.55194 486 PHE A O 1
ATOM 1273 N N . ASN A 1 158 ? 9.87805 -51.82481 18.08908 1.000 18.05866 487 ASN A N 1
ATOM 1274 C CA . ASN A 1 158 ? 9.71861 -50.39514 18.34948 1.000 17.39068 487 ASN A CA 1
ATOM 1275 C C . ASN A 1 158 ? 10.62247 -49.50577 17.49330 1.000 15.19323 487 ASN A C 1
ATOM 1276 O O . ASN A 1 158 ? 10.81336 -48.32486 17.82454 1.000 15.09367 487 ASN A O 1
ATOM 1281 N N . CYS A 1 159 ? 11.13406 -50.02302 16.37336 1.000 14.02004 488 CYS A N 1
ATOM 1282 C CA . CYS A 1 159 ? 12.08306 -49.31395 15.51115 1.000 13.46799 488 CYS A CA 1
ATOM 1283 C C . CYS A 1 159 ? 11.70914 -49.64076 14.07480 1.000 12.42296 488 CYS A C 1
ATOM 1284 O O . CYS A 1 159 ? 12.11191 -50.67784 13.53451 1.000 14.43507 488 CYS A O 1
ATOM 1287 N N . TYR A 1 160 ? 10.87131 -48.79992 13.46334 1.000 13.32231 489 TYR A N 1
ATOM 1288 C CA . TYR A 1 160 ? 10.19381 -49.17394 12.23201 1.000 13.29572 489 TYR A CA 1
ATOM 1289 C C . TYR A 1 160 ? 10.76857 -48.49133 11.00652 1.000 13.04230 489 TYR A C 1
ATOM 1290 O O . TYR A 1 160 ? 10.95206 -47.26127 10.98614 1.000 14.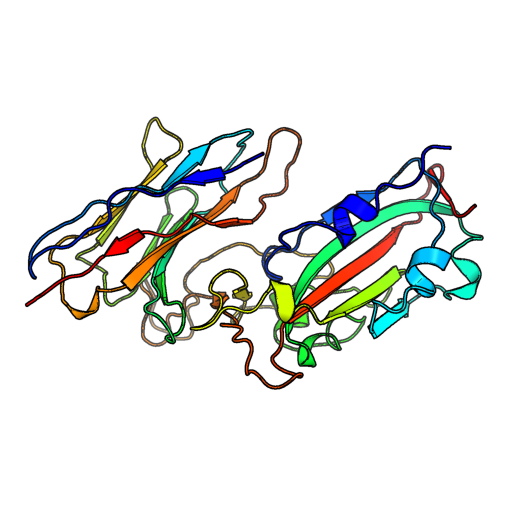03405 489 TYR A O 1
ATOM 1299 N N . PHE A 1 161 ? 10.94920 -49.26427 9.94105 1.000 12.93252 490 PHE A N 1
ATOM 1300 C CA . PHE A 1 161 ? 11.19024 -48.60533 8.65298 1.000 12.85725 490 PHE A CA 1
ATOM 1301 C C . PHE A 1 161 ? 9.90243 -47.87880 8.27445 1.000 12.24754 490 PHE A C 1
ATOM 1302 O O . PHE A 1 161 ? 8.81717 -48.45234 8.40265 1.000 13.43390 490 PHE A O 1
ATOM 1310 N N . PRO A 1 162 ? 9.95076 -46.62635 7.81628 1.000 12.02516 491 PRO A N 1
ATOM 1311 C CA . PRO A 1 162 ? 8.72673 -45.83179 7.78888 1.000 12.28466 491 PRO A CA 1
ATOM 1312 C C . PRO A 1 162 ? 7.87964 -45.95868 6.54377 1.000 11.79534 491 PRO A C 1
ATOM 1313 O O . PRO A 1 162 ? 6.75718 -45.41117 6.54147 1.000 13.15605 491 PRO A O 1
ATOM 1317 N N . LEU A 1 163 ? 8.35615 -46.65982 5.52067 1.000 12.36121 492 LEU A N 1
ATOM 1318 C CA . LEU A 1 163 ? 7.59438 -46.84221 4.30760 1.000 12.71692 492 LEU A CA 1
ATOM 1319 C C . LEU A 1 163 ? 7.16825 -48.29624 4.22334 1.000 12.89708 492 LEU A C 1
ATOM 1320 O O . LEU A 1 163 ? 7.91982 -49.20854 4.58793 1.000 16.66896 492 LEU A O 1
ATOM 1325 N N . GLN A 1 164 ? 5.98993 -48.51936 3.66608 1.000 12.13419 493 GLN A N 1
ATOM 1326 C CA . GLN A 1 164 ? 5.44251 -49.84573 3.48493 1.000 13.33279 493 GLN A CA 1
ATOM 1327 C C . GLN A 1 164 ? 4.90322 -49.99448 2.06871 1.000 11.88262 493 GLN A C 1
ATOM 1328 O O . GLN A 1 164 ? 4.29833 -49.07650 1.53148 1.000 12.29379 493 GLN A O 1
ATOM 1334 N N . SER A 1 165 ? 5.09349 -51.16992 1.48758 1.000 12.80089 494 SER A N 1
ATOM 1335 C CA . SER A 1 165 ? 4.54178 -51.47112 0.17245 1.000 12.95305 494 SER A CA 1
ATOM 1336 C C . SER A 1 165 ? 3.04393 -51.74109 0.27961 1.000 12.42239 494 SER A C 1
ATOM 1337 O O . SER A 1 165 ? 2.57857 -52.49400 1.15610 1.000 13.75901 494 SER A O 1
ATOM 1340 N N . TYR A 1 166 ? 2.29782 -51.19349 -0.67806 1.000 11.33265 495 TYR A N 1
ATOM 1341 C CA . TYR A 1 166 ? 0.89911 -51.55386 -0.82781 1.000 12.41969 495 TYR A CA 1
ATOM 1342 C C . TYR A 1 166 ? 0.73269 -53.01294 -1.20590 1.000 12.56210 495 TYR A C 1
ATOM 1343 O O . TYR A 1 166 ? -0.30840 -53.60445 -0.92291 1.000 15.52191 495 TYR A O 1
ATOM 1352 N N . GLY A 1 167 ? 1.68959 -53.58967 -1.93420 1.000 12.28855 496 GLY A N 1
ATOM 1353 C CA . GLY A 1 167 ? 1.58307 -54.99625 -2.28162 1.000 13.84910 496 GLY A CA 1
ATOM 1354 C C . GLY A 1 167 ? 0.42512 -55.30818 -3.19625 1.000 13.30905 496 GLY A C 1
ATOM 1355 O O . GLY A 1 167 ? -0.10165 -56.41966 -3.17128 1.000 15.49435 496 GLY A O 1
ATOM 1356 N N . PHE A 1 168 ? 0.04686 -54.37342 -4.07355 1.000 13.01101 497 PHE A N 1
ATOM 1357 C CA . PHE A 1 168 ? -1.15968 -54.54830 -4.87713 1.000 14.17628 497 PHE A CA 1
ATOM 1358 C C . PHE A 1 168 ? -1.10476 -55.86280 -5.65058 1.000 13.17281 497 PHE A C 1
ATOM 1359 O O . PHE A 1 168 ? -0.17417 -56.10853 -6.43146 1.000 13.58492 497 PHE A O 1
ATOM 1367 N N . GLN A 1 169 ? -2.15306 -56.67002 -5.50951 1.000 14.67727 498 GLN A N 1
ATOM 1368 C CA . GLN A 1 169 ? -2.32620 -57.92605 -6.22788 1.000 15.33605 498 GLN A CA 1
ATOM 1369 C C . GLN A 1 169 ? -3.62058 -57.81822 -7.02444 1.000 15.93516 498 GLN A C 1
ATOM 1370 O O . GLN A 1 169 ? -4.59414 -57.21824 -6.55204 1.000 15.65914 498 GLN A O 1
ATOM 1376 N N . PRO A 1 170 ? -3.68658 -58.41780 -8.21286 1.000 15.97128 499 PRO A N 1
ATOM 1377 C CA . PRO A 1 170 ? -4.85946 -58.17421 -9.08359 1.000 18.08940 499 PRO A CA 1
ATOM 1378 C C . PRO A 1 170 ? -6.17105 -58.65382 -8.51718 1.000 17.79182 499 PRO A C 1
ATOM 1379 O O . PRO A 1 170 ? -7.22768 -58.13218 -8.89922 1.000 19.16506 499 PRO A O 1
ATOM 1383 N N . THR A 1 171 ? -6.12812 -59.58518 -7.57301 1.000 18.48306 500 THR A N 1
ATOM 1384 C CA . THR A 1 171 ? -7.26980 -60.17177 -6.90202 1.000 20.94935 500 THR A CA 1
ATOM 1385 C C . THR A 1 171 ? -7.76517 -59.35142 -5.71342 1.000 19.92579 500 THR A C 1
ATOM 1386 O O . THR A 1 171 ? -8.77618 -59.72331 -5.11264 1.000 21.34571 500 THR A O 1
ATOM 1390 N N . ASN A 1 172 ? -7.10484 -58.26106 -5.35442 1.000 17.94174 501 ASN A N 1
ATOM 1391 C CA . ASN A 1 172 ? -7.56946 -57.44318 -4.23886 1.000 18.56444 501 ASN A CA 1
ATOM 1392 C C . ASN A 1 172 ? -8.98836 -56.93675 -4.49424 1.000 19.37310 501 ASN A C 1
ATOM 1393 O O . ASN A 1 172 ? -9.38738 -56.69628 -5.64022 1.000 19.52428 501 ASN A O 1
ATOM 1398 N N . GLY A 1 173 ? -9.74074 -56.71958 -3.40997 1.000 20.08881 502 GLY A N 1
ATOM 1399 C CA . GLY A 1 173 ? -10.99329 -55.99787 -3.52939 1.000 21.38732 502 GLY A CA 1
ATOM 1400 C C . GLY A 1 173 ? -10.76291 -54.56916 -3.99662 1.000 21.00293 502 GLY A C 1
ATOM 1401 O O . GLY A 1 173 ? -9.67071 -54.00567 -3.86477 1.000 20.98728 502 GLY A O 1
ATOM 1402 N N . VAL A 1 174 ? -11.81961 -53.95390 -4.54691 1.000 22.84870 503 VAL A N 1
ATOM 1403 C CA A VAL A 1 174 ? -11.66613 -52.65995 -5.21768 0.500 25.22750 503 VAL A CA 1
ATOM 1404 C CA B VAL A 1 174 ? -11.67844 -52.65240 -5.21276 0.500 25.23099 503 VAL A CA 1
ATOM 1405 C C . VAL A 1 174 ? -11.13356 -51.56499 -4.28118 1.000 24.42532 503 VAL A C 1
ATOM 1406 O O . VAL A 1 174 ? -10.36497 -50.69016 -4.71355 1.000 24.51134 503 VAL A O 1
ATOM 1413 N N . GLY A 1 175 ? -11.51818 -51.57445 -2.99795 1.000 24.05005 504 GLY A N 1
ATOM 1414 C CA . GLY A 1 175 ? -11.01472 -50.58845 -2.03629 1.000 22.96558 504 GLY A CA 1
ATOM 1415 C C . GLY A 1 175 ? -9.52640 -50.71353 -1.77145 1.000 21.03075 504 GLY A C 1
ATOM 1416 O O . GLY A 1 175 ? -8.89303 -49.76022 -1.28959 1.000 23.81720 504 GLY A O 1
ATOM 1417 N N . TYR A 1 176 ? -8.95588 -51.87074 -2.08844 1.000 20.33524 505 TYR A N 1
ATOM 1418 C CA . TYR A 1 176 ? -7.54058 -52.12343 -1.90159 1.000 19.92452 505 TYR A CA 1
ATOM 1419 C C . TYR A 1 176 ? -6.79861 -52.14857 -3.22571 1.000 17.56736 505 TYR A C 1
ATOM 1420 O O . TYR A 1 176 ? -5.60215 -52.46009 -3.24575 1.000 18.80808 505 TYR A O 1
ATOM 1429 N N . GLN A 1 177 ? -7.48231 -51.85219 -4.34648 1.000 16.25028 506 GLN A N 1
ATOM 1430 C CA . GLN A 1 177 ? -6.83187 -51.78158 -5.64107 1.000 14.98584 506 GLN A CA 1
ATOM 1431 C C . GLN A 1 177 ? -6.15445 -50.42597 -5.83276 1.000 12.71862 506 GLN A C 1
ATOM 1432 O O . GLN A 1 177 ? -6.53975 -49.42460 -5.18680 1.000 13.54630 506 GLN A O 1
ATOM 1438 N N . PRO A 1 178 ? -5.13532 -50.36039 -6.70048 1.000 12.45372 507 PRO A N 1
ATOM 1439 C CA . PRO A 1 178 ? -4.44715 -49.09160 -6.94318 1.000 12.48626 507 PRO A CA 1
ATOM 1440 C C . PRO A 1 178 ? -5.31106 -48.16167 -7.77086 1.000 12.18581 507 PRO A C 1
ATOM 1441 O O . PRO A 1 178 ? -6.02199 -48.59492 -8.68865 1.000 12.81450 507 PRO A O 1
ATOM 1445 N N . TYR A 1 179 ? -5.19989 -46.87728 -7.42675 1.000 12.39898 508 TYR A N 1
ATOM 1446 C CA . TYR A 1 179 ? -5.79256 -45.79004 -8.18325 1.000 12.69822 508 TYR A CA 1
ATOM 1447 C C . TYR A 1 179 ? -4.68367 -44.79939 -8.48570 1.000 11.77676 508 TYR A C 1
ATOM 1448 O O . TYR A 1 179 ? -3.92023 -44.41419 -7.58679 1.000 12.18328 508 TYR A O 1
ATOM 1457 N N . ARG A 1 180 ? -4.63145 -44.38295 -9.73941 1.000 12.05766 509 ARG A N 1
ATOM 1458 C CA . ARG A 1 180 ? -3.79564 -43.27156 -10.13679 1.000 12.03956 509 ARG A CA 1
ATOM 1459 C C . ARG A 1 180 ? -4.54003 -41.97341 -9.87281 1.000 12.71910 509 ARG A C 1
ATOM 1460 O O . ARG A 1 180 ? -5.75609 -41.89245 -10.09478 1.000 13.07039 509 ARG A O 1
ATOM 1468 N N . VAL A 1 181 ? -3.81866 -40.97508 -9.34629 1.000 11.35587 510 VAL A N 1
ATOM 1469 C CA . VAL A 1 181 ? -4.39011 -39.70374 -8.95296 1.000 11.77606 510 VAL A CA 1
ATOM 1470 C C . VAL A 1 181 ? -3.59658 -38.58789 -9.59072 1.000 11.63478 510 VAL A C 1
ATOM 1471 O O . VAL A 1 181 ? -2.35884 -38.60068 -9.55110 1.000 12.39619 510 VAL A O 1
ATOM 1475 N N . VAL A 1 182 ? -4.30633 -37.60516 -10.12759 1.000 12.43456 511 VAL A N 1
ATOM 1476 C CA . VAL A 1 182 ? -3.68909 -36.36146 -10.57443 1.000 12.82724 511 VAL A CA 1
ATOM 1477 C C . VAL A 1 182 ? -4.40777 -35.23635 -9.84556 1.000 11.90034 511 VAL A C 1
ATOM 1478 O O . VAL A 1 182 ? -5.63972 -35.13819 -9.89955 1.000 13.46510 511 VAL A O 1
ATOM 1482 N N . VAL A 1 183 ? -3.63672 -34.36634 -9.19427 1.000 12.36966 512 VAL A N 1
ATOM 1483 C CA . VAL A 1 183 ? -4.16408 -33.19954 -8.48381 1.000 12.25731 512 VAL A CA 1
ATOM 1484 C C . VAL A 1 183 ? -3.71626 -31.96489 -9.25875 1.000 12.98228 512 VAL A C 1
ATOM 1485 O O . VAL A 1 183 ? -2.51356 -31.72571 -9.40715 1.000 13.93141 512 VAL A O 1
ATOM 1489 N N . LEU A 1 184 ? -4.68282 -31.20116 -9.78038 1.000 13.35514 513 LEU A N 1
ATOM 1490 C CA . LEU A 1 184 ? -4.39792 -29.95735 -10.48125 1.000 14.34492 513 LEU A CA 1
ATOM 1491 C C . LEU A 1 184 ? -4.60272 -28.80294 -9.51301 1.000 14.85720 513 LEU A C 1
ATOM 1492 O O . LEU A 1 184 ? -5.70153 -28.62921 -8.98933 1.000 16.32815 513 LEU A O 1
ATOM 1497 N N . SER A 1 185 ? -3.54065 -28.02546 -9.26832 1.000 15.46902 514 SER A N 1
ATOM 1498 C CA . SER A 1 185 ? -3.63382 -26.79582 -8.49942 1.000 17.63268 514 SER A CA 1
ATOM 1499 C C . SER A 1 185 ? -3.63928 -25.61107 -9.44142 1.000 18.01727 514 SER A C 1
ATOM 1500 O O . SER A 1 185 ? -2.73559 -25.48038 -10.27476 1.000 18.31296 514 SER A O 1
ATOM 1503 N N . PHE A 1 186 ? -4.59228 -24.71270 -9.23364 1.000 18.50958 515 PHE A N 1
ATOM 1504 C CA . PHE A 1 186 ? -4.72585 -23.50021 -10.03466 1.000 19.94914 515 PHE A CA 1
ATOM 1505 C C . PHE A 1 186 ? -4.22258 -22.31250 -9.23948 1.000 23.44674 515 PHE A C 1
ATOM 1506 O O . PHE A 1 186 ? -4.87315 -21.87882 -8.29064 1.000 26.27641 515 PHE A O 1
ATOM 1514 N N . GLU A 1 187 ? -3.07474 -21.78905 -9.63930 1.000 26.31239 516 GLU A N 1
ATOM 1515 C CA . GLU A 1 187 ? -2.38414 -20.75788 -8.88203 1.000 31.57635 516 GLU A CA 1
ATOM 1516 C C . GLU A 1 187 ? -2.60555 -19.39120 -9.52093 1.000 35.58624 516 GLU A C 1
ATOM 1517 O O . GLU A 1 187 ? -2.34147 -19.20591 -10.71222 1.000 33.25398 516 GLU A O 1
ATOM 1523 N N . LEU A 1 188 ? -3.07404 -18.43649 -8.72308 1.000 41.34757 517 LEU A N 1
ATOM 1524 C CA . LEU A 1 188 ? -3.26389 -17.06415 -9.18397 1.000 48.84734 517 LEU A CA 1
ATOM 1525 C C . LEU A 1 188 ? -2.37282 -16.15440 -8.34544 1.000 52.39104 517 LEU A C 1
ATOM 1526 O O . LEU A 1 188 ? -2.61547 -15.96421 -7.14865 1.000 51.66672 517 LEU A O 1
ATOM 1531 N N . LEU A 1 189 ? -1.32615 -15.62792 -8.96890 1.000 56.13260 518 LEU A N 1
ATOM 1532 C CA . LEU A 1 189 ? -0.40400 -14.69325 -8.34789 1.000 59.18998 518 LEU A CA 1
ATOM 1533 C C . LEU A 1 189 ? -0.58318 -13.31634 -8.97093 1.000 62.19748 518 LEU A C 1
ATOM 1534 O O . LEU A 1 189 ? -1.27533 -13.14638 -9.97964 1.000 60.37412 518 LEU A O 1
ATOM 1539 N N . HIS A 1 190 ? 0.05611 -12.32174 -8.35242 1.000 66.06194 519 HIS A N 1
ATOM 1540 C CA . HIS A 1 190 ? 0.10911 -10.97845 -8.92879 1.000 68.24075 519 HIS A CA 1
ATOM 1541 C C . HIS A 1 190 ? 1.19081 -10.95534 -10.00772 1.000 64.79515 519 HIS A C 1
ATOM 1542 O O . HIS A 1 190 ? 2.25172 -10.33940 -9.88509 1.000 65.71529 519 HIS A O 1
ATOM 1549 N N . ALA A 1 191 ? 0.88907 -11.67569 -11.08212 1.000 60.28159 520 ALA A N 1
ATOM 1550 C CA . ALA A 1 191 ? 1.78357 -11.87951 -12.20959 1.000 57.54831 520 ALA A CA 1
ATOM 1551 C C . ALA A 1 191 ? 0.92894 -12.21112 -13.42246 1.000 56.39726 520 ALA A C 1
ATOM 1552 O O . ALA A 1 191 ? -0.24485 -12.57548 -13.27534 1.000 56.72023 520 ALA A O 1
ATOM 1554 N N . PRO A 1 192 ? 1.47783 -12.09657 -14.62862 1.000 55.14906 521 PRO A N 1
ATOM 1555 C CA . PRO A 1 192 ? 0.66280 -12.36076 -15.82374 1.000 53.85960 521 PRO A CA 1
ATOM 1556 C C . PRO A 1 192 ? 0.16669 -13.80075 -15.85214 1.000 52.98334 521 PRO A C 1
ATOM 1557 O O . PRO A 1 192 ? 0.91631 -14.74425 -15.58535 1.000 53.06900 521 PRO A O 1
ATOM 1561 N N . ALA A 1 193 ? -1.11802 -13.96256 -16.15501 1.000 50.97150 522 ALA A N 1
ATOM 1562 C CA . ALA A 1 193 ? -1.66601 -15.29882 -16.33009 1.000 50.61592 522 ALA A CA 1
ATOM 1563 C C . ALA A 1 193 ? -1.08032 -15.91933 -17.58951 1.000 51.57537 522 ALA A C 1
ATOM 1564 O O . ALA A 1 193 ? -0.84510 -15.23411 -18.59099 1.000 52.35878 522 ALA A O 1
ATOM 1566 N N . THR A 1 194 ? -0.81785 -17.22061 -17.52832 1.000 50.16969 523 THR A N 1
ATOM 1567 C CA . THR A 1 194 ? -0.18790 -17.93348 -18.63285 1.000 47.83594 523 THR A CA 1
ATOM 1568 C C . THR A 1 194 ? -0.90071 -19.21528 -19.05356 1.000 44.11086 523 THR A C 1
ATOM 1569 O O . THR A 1 194 ? -0.62227 -19.71326 -20.15319 1.000 43.76430 523 THR A O 1
ATOM 1573 N N . VAL A 1 195 ? -1.81312 -19.75519 -18.24383 1.000 37.51174 524 VAL A N 1
ATOM 1574 C CA . VAL A 1 195 ? -2.52274 -20.99195 -18.56003 1.000 34.32769 524 VAL A CA 1
ATOM 1575 C C . VAL A 1 195 ? -4.00473 -20.67058 -18.60372 1.000 34.24531 524 VAL A C 1
ATOM 1576 O O . VAL A 1 195 ? -4.61305 -20.37203 -17.56783 1.000 33.00509 524 VAL A O 1
ATOM 1580 N N . CYS A 1 196 ? -4.59294 -20.75916 -19.78977 1.000 34.49511 525 CYS A N 1
ATOM 1581 C CA . CYS A 1 196 ? -5.95793 -20.31999 -19.99639 1.000 37.45181 525 CYS A CA 1
ATOM 1582 C C . CYS A 1 196 ? -6.75670 -21.45849 -20.60824 1.000 40.32375 525 CYS A C 1
ATOM 1583 O O . CYS A 1 196 ? -6.21336 -22.32072 -21.30180 1.000 37.49912 525 CYS A O 1
ATOM 1586 N N . GLY A 1 197 ? -8.05733 -21.46603 -20.33153 1.000 43.59195 526 GLY A N 1
ATOM 1587 C CA . GLY A 1 197 ? -8.97055 -22.25281 -21.12024 1.000 46.52222 526 GLY A CA 1
ATOM 1588 C C . GLY A 1 197 ? -9.03951 -21.68468 -22.52636 1.000 48.90200 526 GLY A C 1
ATOM 1589 O O . GLY A 1 197 ? -8.49416 -20.61269 -22.81550 1.000 49.95785 526 GLY A O 1
ATOM 1590 N N . PRO A 1 198 ? -9.69758 -22.40652 -23.43991 1.000 48.25367 527 PRO A N 1
ATOM 1591 C CA . PRO A 1 198 ? -9.80910 -21.97679 -24.83721 1.000 49.18177 527 PRO A CA 1
ATOM 1592 C C . PRO A 1 198 ? -10.84057 -20.86829 -25.04290 1.000 50.33304 527 PRO A C 1
ATOM 1593 O O . PRO A 1 198 ? -10.64332 -20.07324 -25.96139 1.000 51.63860 527 PRO A O 1
ATOM 1597 N N . GLN B 2 1 ? 14.88658 -39.77897 -17.93610 1.000 43.19837 1 GLN B N 1
ATOM 1598 C CA . GLN B 2 1 ? 16.00434 -40.51344 -18.51268 1.000 34.57484 1 GLN B CA 1
ATOM 1599 C C . GLN B 2 1 ? 17.00718 -40.98538 -17.46060 1.000 32.93291 1 GLN B C 1
ATOM 1600 O O . GLN B 2 1 ? 18.20284 -41.04084 -17.74450 1.000 32.01818 1 GLN B O 1
ATOM 1606 N N . VAL B 2 2 ? 16.53327 -41.31024 -16.24815 1.000 28.06080 2 VAL B N 1
ATOM 1607 C CA . VAL B 2 2 ? 17.36557 -41.93831 -15.22671 1.000 24.12981 2 VAL B CA 1
ATOM 1608 C C . VAL B 2 2 ? 16.97866 -43.41207 -15.14642 1.000 19.88581 2 VAL B C 1
ATOM 1609 O O . VAL B 2 2 ? 15.79011 -43.75438 -15.21210 1.000 22.94082 2 VAL B O 1
ATOM 1613 N N . GLN B 2 3 ? 17.97566 -44.29189 -15.00580 1.000 18.93148 3 GLN B N 1
ATOM 1614 C CA . GLN B 2 3 ? 17.73074 -45.71154 -14.79549 1.000 18.96764 3 GLN B CA 1
ATOM 1615 C C . GLN B 2 3 ? 18.60494 -46.28099 -13.70721 1.000 16.48894 3 GLN B C 1
ATOM 1616 O O . GLN B 2 3 ? 19.73813 -45.84012 -13.54486 1.000 18.86085 3 GLN B O 1
ATOM 1622 N N . LEU B 2 4 ? 18.06066 -47.22486 -12.95527 1.000 15.12751 4 LEU B N 1
ATOM 1623 C CA . LEU B 2 4 ? 18.80540 -48.00338 -11.98499 1.000 13.77187 4 LEU B CA 1
ATOM 1624 C C . LEU B 2 4 ? 18.93328 -49.42845 -12.48915 1.000 13.22444 4 LEU B C 1
ATOM 1625 O O . LEU B 2 4 ? 17.92819 -50.07757 -12.82977 1.000 14.95422 4 LEU B O 1
ATOM 1630 N N . VAL B 2 5 ? 20.17172 -49.93156 -12.51326 1.000 13.45763 5 VAL B N 1
ATOM 1631 C CA . VAL B 2 5 ? 20.45641 -51.27788 -12.99080 1.000 13.66258 5 VAL B CA 1
ATOM 1632 C C . VAL B 2 5 ? 21.14671 -52.03304 -11.87232 1.000 13.57965 5 VAL B C 1
ATOM 1633 O O . VAL B 2 5 ? 22.20080 -51.60427 -11.36831 1.000 14.63993 5 VAL B O 1
ATOM 1637 N N . GLU B 2 6 ? 20.55106 -53.14852 -11.48260 1.000 11.70429 6 GLU B N 1
ATOM 1638 C CA . GLU B 2 6 ? 21.15063 -54.06324 -10.52187 1.000 12.54584 6 GLU B CA 1
ATOM 1639 C C . GLU B 2 6 ? 22.02800 -55.10659 -11.15664 1.000 12.05440 6 GLU B C 1
ATOM 1640 O O . GLU B 2 6 ? 21.81525 -55.50337 -12.29715 1.000 12.98211 6 GLU B O 1
ATOM 1646 N N . SER B 2 7 ? 22.97620 -55.60918 -10.35864 1.000 12.78518 7 SER B N 1
ATOM 1647 C CA A SER B 2 7 ? 23.73824 -56.78418 -10.73617 0.500 13.47894 7 SER B CA 1
ATOM 1648 C CA B SER B 2 7 ? 23.76230 -56.78063 -10.73203 0.500 13.60179 7 SER B CA 1
ATOM 1649 C C . SER B 2 7 ? 24.18151 -57.49634 -9.46314 1.000 13.29220 7 SER B C 1
ATOM 1650 O O . SER B 2 7 ? 24.12183 -56.93325 -8.36483 1.000 14.47332 7 SER B O 1
ATOM 1655 N N . GLY B 2 8 ? 24.57926 -58.75121 -9.60998 1.000 15.26237 8 GLY B N 1
ATOM 1656 C CA . GLY B 2 8 ? 25.22018 -59.46708 -8.53253 1.000 15.50399 8 GLY B CA 1
ATOM 1657 C C . GLY B 2 8 ? 24.44750 -60.59262 -7.87628 1.000 16.62898 8 GLY B C 1
ATOM 1658 O O . GLY B 2 8 ? 25.04004 -61.29734 -7.04747 1.000 19.00694 8 GLY B O 1
ATOM 1659 N N . GLY B 2 9 ? 23.20161 -60.82127 -8.19422 1.000 18.02874 9 GLY B N 1
ATOM 1660 C CA . GLY B 2 9 ? 22.50727 -61.94126 -7.55620 1.000 20.50062 9 GLY B CA 1
ATOM 1661 C C . GLY B 2 9 ? 22.99333 -63.30877 -8.03365 1.000 20.86210 9 GLY B C 1
ATOM 1662 O O . GLY B 2 9 ? 23.83808 -63.43104 -8.92532 1.000 23.68049 9 GLY B O 1
ATOM 1663 N N . GLY B 2 10 ? 22.47065 -64.35984 -7.40837 1.000 17.85969 10 GLY B N 1
ATOM 1664 C CA . GLY B 2 10 ? 22.75848 -65.71666 -7.82838 1.000 18.84561 10 GLY B CA 1
ATOM 1665 C C . GLY B 2 10 ? 22.40157 -66.71402 -6.73506 1.000 18.31801 10 GLY B C 1
ATOM 1666 O O . GLY B 2 10 ? 21.74600 -66.38979 -5.75833 1.000 18.45125 10 GLY B O 1
ATOM 1667 N N . SER B 2 11 ? 22.85759 -67.94390 -6.95084 1.000 21.15583 11 SER B N 1
ATOM 1668 C CA . SER B 2 11 ? 22.70021 -69.05147 -6.01911 1.000 21.78808 11 SER B CA 1
ATOM 1669 C C . SER B 2 11 ? 23.98591 -69.24852 -5.22023 1.000 24.34563 11 SER B C 1
ATOM 1670 O O . SER B 2 11 ? 25.09019 -69.26450 -5.77815 1.000 26.59900 11 SER B O 1
ATOM 1673 N N . VAL B 2 12 ? 23.85368 -69.44337 -3.91388 1.000 23.03641 12 VAL B N 1
ATOM 1674 C CA A VAL B 2 12 ? 25.01029 -69.63917 -3.05113 0.500 27.41799 12 VAL B CA 1
ATOM 1675 C CA B VAL B 2 12 ? 25.00523 -69.61578 -3.03817 0.500 27.39632 12 VAL B CA 1
ATOM 1676 C C . VAL B 2 12 ? 24.60573 -70.60371 -1.95026 1.000 28.30539 12 VAL B C 1
ATOM 1677 O O . VAL B 2 12 ? 23.41709 -70.79656 -1.66693 1.000 26.55876 12 VAL B O 1
ATOM 1684 N N . GLN B 2 13 ? 25.60472 -71.23590 -1.35039 1.000 32.79149 13 GLN B N 1
ATOM 1685 C CA . GLN B 2 13 ? 25.36237 -72.09754 -0.20830 1.000 36.85032 13 GLN B CA 1
ATOM 1686 C C . GLN B 2 13 ? 25.30771 -71.24700 1.05182 1.000 32.82694 13 GLN B C 1
ATOM 1687 O O . GLN B 2 13 ? 25.95253 -70.19694 1.14401 1.000 30.37344 13 GLN B O 1
ATOM 1693 N N . ALA B 2 14 ? 24.53168 -71.71262 2.02882 1.000 26.54410 14 ALA B N 1
ATOM 1694 C CA . ALA B 2 14 ? 24.48836 -71.04813 3.32754 1.000 24.22804 14 ALA B CA 1
ATOM 1695 C C . ALA B 2 14 ? 25.90159 -70.83383 3.85549 1.000 24.08565 14 ALA B C 1
ATOM 1696 O O . ALA B 2 14 ? 26.76552 -71.71567 3.75494 1.000 25.88753 14 ALA B O 1
ATOM 1698 N N . GLY B 2 15 ? 26.14119 -69.63419 4.40957 1.000 21.84120 15 GLY B N 1
ATOM 1699 C CA . GLY B 2 15 ? 27.44707 -69.21959 4.86725 1.000 22.75743 15 GLY B CA 1
ATOM 1700 C C . GLY B 2 15 ? 28.23577 -68.43146 3.84499 1.000 23.66843 15 GLY B C 1
ATOM 1701 O O . GLY B 2 15 ? 29.23723 -67.79696 4.20525 1.000 26.09362 15 GLY B O 1
ATOM 1702 N N . GLY B 2 16 ? 27.81552 -68.46954 2.58253 1.000 23.81431 16 GLY B N 1
ATOM 1703 C CA . GLY B 2 16 ? 28.50256 -67.80110 1.49889 1.000 23.75311 16 GLY B CA 1
ATOM 1704 C C . GLY B 2 16 ? 28.19075 -66.31819 1.44431 1.000 21.05346 16 GLY B C 1
ATOM 1705 O O . GLY B 2 16 ? 27.50638 -65.75777 2.30173 1.000 21.09552 16 GLY B O 1
ATOM 1706 N N . SER B 2 17 ? 28.70442 -65.67137 0.40181 1.000 23.12553 17 SER B N 1
ATOM 1707 C CA A SER B 2 17 ? 28.54841 -64.23505 0.26347 0.500 21.15045 17 SER B CA 1
ATOM 1708 C CA B SER B 2 17 ? 28.60290 -64.22501 0.25396 0.500 21.11547 17 SER B CA 1
ATOM 1709 C C . SER B 2 17 ? 28.23088 -63.86719 -1.17769 1.000 20.78590 17 SER B C 1
ATOM 1710 O O . SER B 2 17 ? 28.54117 -64.60297 -2.11671 1.000 22.59029 17 SER B O 1
ATOM 1715 N N . LEU B 2 18 ? 27.56854 -62.72412 -1.33305 1.000 17.87171 18 LEU B N 1
ATOM 1716 C CA . LEU B 2 18 ? 27.29155 -62.14031 -2.62868 1.000 18.06283 18 LEU B CA 1
ATOM 1717 C C . LEU B 2 18 ? 27.44542 -60.64025 -2.44292 1.000 17.27745 18 LEU B C 1
ATOM 1718 O O . LEU B 2 18 ? 27.22658 -60.11444 -1.35020 1.000 18.84081 18 LEU B O 1
ATOM 1723 N N . ARG B 2 19 ? 27.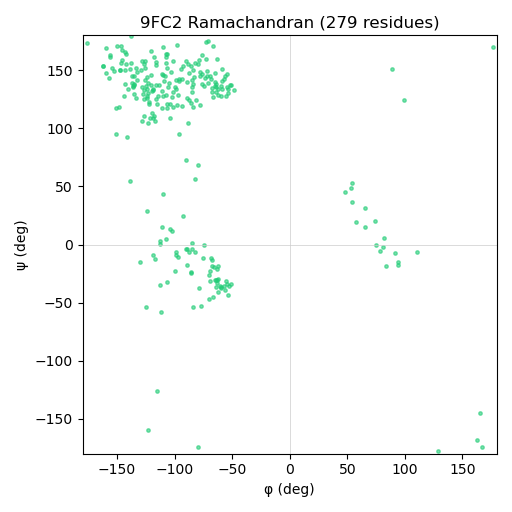75000 -59.92488 -3.52515 1.000 16.72893 19 ARG B N 1
ATOM 1724 C CA A ARG B 2 19 ? 27.76430 -58.47024 -3.50827 0.500 16.09671 19 ARG B CA 1
ATOM 1725 C CA B ARG B 2 19 ? 27.74830 -58.46699 -3.50394 0.500 16.05908 19 ARG B CA 1
ATOM 1726 C C . ARG B 2 19 ? 26.80671 -57.96738 -4.58264 1.000 15.36081 19 ARG B C 1
ATOM 1727 O O . ARG B 2 19 ? 27.00370 -58.24243 -5.76533 1.000 17.95051 19 ARG B O 1
ATOM 1742 N N . LEU B 2 20 ? 25.77843 -57.24652 -4.17481 1.000 13.68168 20 LEU B N 1
ATOM 1743 C CA . LEU B 2 20 ? 24.86124 -56.64784 -5.13190 1.000 13.77651 20 LEU B CA 1
ATOM 1744 C C . LEU B 2 20 ? 25.29444 -55.22673 -5.42112 1.000 13.56476 20 LEU B C 1
ATOM 1745 O O . LEU B 2 20 ? 25.86179 -54.54491 -4.55572 1.000 14.47844 20 LEU B O 1
ATOM 1750 N N . SER B 2 21 ? 24.98573 -54.78273 -6.62661 1.000 13.24647 21 SER B N 1
ATOM 1751 C CA A SER B 2 21 ? 25.25172 -53.42473 -7.08166 0.500 14.02500 21 SER B CA 1
ATOM 1752 C CA B SER B 2 21 ? 25.23117 -53.40511 -7.00263 0.500 14.35009 21 SER B CA 1
ATOM 1753 C C . SER B 2 21 ? 23.95794 -52.79374 -7.56462 1.000 13.92226 21 SER B C 1
ATOM 1754 O O . SER B 2 21 ? 23.14980 -53.47004 -8.21771 1.000 13.71252 21 SER B O 1
ATOM 1759 N N . CYS B 2 22 ? 23.80136 -51.49740 -7.29916 1.000 13.59786 22 CYS B N 1
ATOM 1760 C CA . CYS B 2 22 ? 22.68964 -50.72829 -7.83813 1.000 13.37847 22 CYS B CA 1
ATOM 1761 C C . CYS B 2 22 ? 23.31737 -49.50297 -8.49053 1.000 13.67364 22 CYS B C 1
ATOM 1762 O O . CYS B 2 22 ? 23.80287 -48.60477 -7.79333 1.000 14.56647 22 CYS B O 1
ATOM 1765 N N . ALA B 2 23 ? 23.35042 -49.47211 -9.81644 1.000 13.57546 23 ALA B N 1
ATOM 1766 C CA . ALA B 2 23 ? 24.06003 -48.42915 -10.55834 1.000 15.17441 23 ALA B CA 1
ATOM 1767 C C . ALA B 2 23 ? 23.06199 -47.48008 -11.21313 1.000 13.91948 23 ALA B C 1
ATOM 1768 O O . ALA B 2 23 ? 22.16097 -47.92099 -11.91705 1.000 14.62563 23 ALA B O 1
ATOM 1770 N N . ALA B 2 24 ? 23.22950 -46.18134 -10.99923 1.000 14.07134 24 ALA B N 1
ATOM 1771 C CA . ALA B 2 24 ? 22.34932 -45.19645 -11.61424 1.000 13.97097 24 ALA B CA 1
ATOM 1772 C C . ALA B 2 24 ? 23.01674 -44.67536 -12.88539 1.000 16.14471 24 ALA B C 1
ATOM 1773 O O . ALA B 2 24 ? 24.22196 -44.41354 -12.90670 1.000 19.70421 24 ALA B O 1
ATOM 1775 N N . SER B 2 25 ? 22.22348 -44.46538 -13.92533 1.000 16.28707 25 SER B N 1
ATOM 1776 C CA . SER B 2 25 ? 22.74500 -43.93914 -15.17319 1.000 19.16415 25 SER B CA 1
ATOM 1777 C C . SER B 2 25 ? 21.69674 -43.06539 -15.84729 1.000 19.58438 25 SER B C 1
ATOM 1778 O O . SER B 2 25 ? 20.52699 -43.03327 -15.45063 1.000 20.00471 25 SER B O 1
ATOM 1781 N N . GLY B 2 26 ? 22.12725 -42.37373 -16.90746 1.000 19.85254 26 GLY B N 1
ATOM 1782 C CA . GLY B 2 26 ? 21.21936 -41.43980 -17.55759 1.000 19.18588 26 GLY B CA 1
ATOM 1783 C C . GLY B 2 26 ? 21.45599 -40.00777 -17.10931 1.000 19.21410 26 GLY B C 1
ATOM 1784 O O . GLY B 2 26 ? 22.58890 -39.63025 -16.76428 1.000 19.57016 26 GLY B O 1
ATOM 1785 N N A ASP B 2 27 ? 20.40148 -39.20261 -17.10523 0.500 18.04676 27 ASP B N 1
ATOM 1786 N N B ASP B 2 27 ? 20.41033 -39.18676 -17.13921 0.500 18.19656 27 ASP B N 1
ATOM 1787 C CA A ASP B 2 27 ? 20.50324 -37.78581 -16.75530 0.500 18.89959 27 ASP B CA 1
ATOM 1788 C CA B ASP B 2 27 ? 20.53475 -37.77646 -16.76493 0.500 18.72502 27 ASP B CA 1
ATOM 1789 C C A ASP B 2 27 ? 20.38200 -37.60214 -15.24360 0.500 18.70831 27 ASP B C 1
ATOM 1790 C C B ASP B 2 27 ? 20.38194 -37.60346 -15.25271 0.500 18.73682 27 ASP B C 1
ATOM 1791 O O A ASP B 2 27 ? 19.53517 -36.85704 -14.73493 0.500 19.23406 27 ASP B O 1
ATOM 1792 O O B ASP B 2 27 ? 19.52419 -36.86425 -14.75104 0.500 19.28342 27 ASP B O 1
ATOM 1801 N N . THR B 2 28 ? 21.25963 -38.29434 -14.53761 1.000 18.51293 28 THR B N 1
ATOM 1802 C CA . THR B 2 28 ? 21.25430 -38.24684 -13.07867 1.000 17.79084 28 THR B CA 1
ATOM 1803 C C . THR B 2 28 ? 21.72188 -36.90425 -12.53463 1.000 20.93455 28 THR B C 1
ATOM 1804 O O . THR B 2 28 ? 22.61709 -36.23641 -13.09875 1.000 21.78015 28 THR B O 1
ATOM 1808 N N . GLY B 2 29 ? 21.10946 -36.49739 -11.44841 1.000 19.47508 29 GLY B N 1
ATOM 1809 C CA . GLY B 2 29 ? 21.56570 -35.41289 -10.61924 1.000 17.75961 29 GLY B CA 1
ATOM 1810 C C . GLY B 2 29 ? 21.93659 -35.96131 -9.25376 1.000 16.91119 29 GLY B C 1
ATOM 1811 O O . GLY B 2 29 ? 22.78151 -36.85811 -9.13085 1.000 20.55739 29 GLY B O 1
ATOM 1812 N N . ARG B 2 30 ? 21.36333 -35.39940 -8.21029 1.000 15.22270 30 ARG B N 1
ATOM 1813 C CA . ARG B 2 30 ? 21.71978 -35.74679 -6.84147 1.000 14.09760 30 ARG B CA 1
ATOM 1814 C C . ARG B 2 30 ? 20.84835 -36.91199 -6.37994 1.000 15.03590 30 ARG B C 1
ATOM 1815 O O . ARG B 2 30 ? 19.63580 -36.92198 -6.60914 1.000 15.36018 30 ARG B O 1
ATOM 1823 N N . THR B 2 31 ? 21.44645 -37.86423 -5.64974 1.000 14.84654 31 THR B N 1
ATOM 1824 C CA . THR B 2 31 ? 20.66021 -38.94323 -5.03750 1.000 15.01876 31 THR B CA 1
ATOM 1825 C C . THR B 2 31 ? 20.30886 -38.52049 -3.61163 1.000 15.02469 31 THR B C 1
ATOM 1826 O O . THR B 2 31 ? 21.19574 -38.29440 -2.79099 1.000 18.39527 31 THR B O 1
ATOM 1830 N N . CYS B 2 32 ? 19.01798 -38.40878 -3.32903 1.000 14.87660 32 CYS B N 1
ATOM 1831 C CA . CYS B 2 32 ? 18.55515 -38.06911 -1.98941 1.000 15.29317 32 CYS B CA 1
ATOM 1832 C C . CYS B 2 32 ? 18.66404 -39.27401 -1.06617 1.000 14.92205 32 CYS B C 1
ATOM 1833 O O . CYS B 2 32 ? 19.11028 -39.12995 0.07452 1.000 17.78251 32 CYS B O 1
ATOM 1836 N N A ASN B 2 33 ? 18.30385 -40.45420 -1.53095 0.500 15.10950 33 ASN B N 1
ATOM 1837 N N B ASN B 2 33 ? 18.33118 -40.47350 -1.55103 0.500 15.18432 33 ASN B N 1
ATOM 1838 C CA A ASN B 2 33 ? 18.55762 -41.64380 -0.74624 0.500 15.10547 33 ASN B CA 1
ATOM 1839 C CA B ASN B 2 33 ? 18.19560 -41.62791 -0.67583 0.500 14.31292 33 ASN B CA 1
ATOM 1840 C C A ASN B 2 33 ? 18.41496 -42.85085 -1.64176 0.500 14.22555 33 ASN B C 1
ATOM 1841 C C B ASN B 2 33 ? 18.16496 -42.87821 -1.55351 0.500 13.69146 33 ASN B C 1
ATOM 1842 O O A ASN B 2 33 ? 17.99954 -42.76073 -2.79851 0.500 14.06815 33 ASN B O 1
ATOM 1843 O O B ASN B 2 33 ? 17.66408 -42.81766 -2.67872 0.500 14.62765 33 ASN B O 1
ATOM 1852 N N . LEU B 2 34 ? 18.75092 -43.99091 -1.07343 1.000 13.74930 34 LEU B N 1
ATOM 1853 C CA . LEU B 2 34 ? 18.69263 -45.25442 -1.78259 1.000 13.48248 34 LEU B CA 1
ATOM 1854 C C . LEU B 2 34 ? 18.40173 -46.35266 -0.77359 1.000 12.30829 34 LEU B C 1
ATOM 1855 O O . LEU B 2 34 ? 19.02202 -46.37789 0.29936 1.000 13.33704 34 LEU B O 1
ATOM 1860 N N . VAL B 2 35 ? 17.45858 -47.22508 -1.11991 1.000 11.76436 35 VAL B N 1
ATOM 1861 C CA . VAL B 2 35 ? 17.01944 -48.29414 -0.23737 1.000 11.20472 35 VAL B CA 1
ATOM 1862 C C . VAL B 2 35 ? 17.16086 -49.61377 -0.97738 1.000 11.16189 35 VAL B C 1
ATOM 1863 O O . VAL B 2 35 ? 16.77244 -49.73185 -2.13996 1.000 12.26730 35 VAL B O 1
ATOM 1867 N N . TRP B 2 36 ? 17.68845 -50.62814 -0.28610 1.000 11.46875 36 TRP B N 1
ATOM 1868 C CA . TRP B 2 36 ? 17.58485 -52.01964 -0.71485 1.000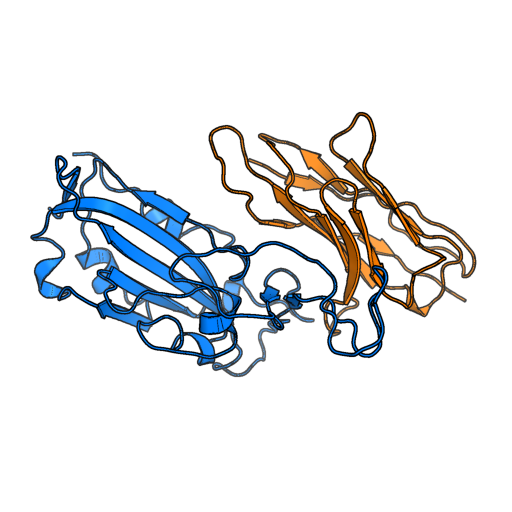 11.00366 36 TRP B CA 1
ATOM 1869 C C . TRP B 2 36 ? 16.41554 -52.67672 0.00966 1.000 11.20397 36 TRP B C 1
ATOM 1870 O O . TRP B 2 36 ? 16.32975 -52.60616 1.24856 1.000 11.65270 36 TRP B O 1
ATOM 1881 N N . TYR B 2 37 ? 15.53164 -53.31573 -0.76271 1.000 11.43889 37 TYR B N 1
ATOM 1882 C CA . TYR B 2 37 ? 14.41811 -54.09580 -0.30443 1.000 11.51155 37 TYR B CA 1
ATOM 1883 C C . TYR B 2 37 ? 14.57674 -55.51137 -0.83076 1.000 10.99133 37 TYR B C 1
ATOM 1884 O O . TYR B 2 37 ? 15.34332 -55.77829 -1.77226 1.000 11.81441 37 TYR B O 1
ATOM 1893 N N . ARG B 2 38 ? 13.78856 -56.43508 -0.28181 1.000 11.57336 38 ARG B N 1
ATOM 1894 C CA . ARG B 2 38 ? 13.73861 -57.77729 -0.85002 1.000 11.24359 38 ARG B CA 1
ATOM 1895 C C . ARG B 2 38 ? 12.31665 -58.28700 -0.76356 1.000 11.15936 38 ARG B C 1
ATOM 1896 O O . ARG B 2 38 ? 11.57460 -57.94310 0.16944 1.000 12.34412 38 ARG B O 1
ATOM 1904 N N . GLN B 2 39 ? 11.94027 -59.12964 -1.70879 1.000 12.25854 39 GLN B N 1
ATOM 1905 C CA A GLN B 2 39 ? 10.61569 -59.71762 -1.70487 0.500 13.68841 39 GLN B CA 1
ATOM 1906 C CA B GLN B 2 39 ? 10.61141 -59.71390 -1.72558 0.500 13.64641 39 GLN B CA 1
ATOM 1907 C C . GLN B 2 39 ? 10.69753 -61.12651 -2.26000 1.000 15.87248 39 GLN B C 1
ATOM 1908 O O . GLN B 2 39 ? 11.19085 -61.33365 -3.36837 1.000 18.80307 39 GLN B O 1
ATOM 1919 N N . ALA B 2 40 ? 10.17470 -62.03693 -1.54967 1.000 18.11570 40 ALA B N 1
ATOM 1920 C CA . ALA B 2 40 ? 9.91050 -63.31803 -2.18005 1.000 18.64113 40 ALA B CA 1
ATOM 1921 C C . ALA B 2 40 ? 8.47186 -63.28526 -2.70835 1.000 19.69603 40 ALA B C 1
ATOM 1922 O O . ALA B 2 40 ? 7.62228 -62.54594 -2.17157 1.000 20.60722 40 ALA B O 1
ATOM 1924 N N . PRO B 2 41 ? 8.11719 -64.04364 -3.75085 1.000 20.64629 41 PRO B N 1
ATOM 1925 C CA . PRO B 2 41 ? 6.76615 -63.91920 -4.33809 1.000 20.09976 41 PRO B CA 1
ATOM 1926 C C . PRO B 2 41 ? 5.66351 -64.09906 -3.30784 1.000 18.78227 41 PRO B C 1
ATOM 1927 O O . PRO B 2 41 ? 5.69376 -65.02168 -2.49240 1.000 18.16878 41 PRO B O 1
ATOM 1931 N N . GLY B 2 42 ? 4.66387 -63.22377 -3.37175 1.000 20.01413 42 GLY B N 1
ATOM 1932 C CA . GLY B 2 42 ? 3.50937 -63.29684 -2.48749 1.000 19.98478 42 GLY B CA 1
ATOM 1933 C C . GLY B 2 42 ? 3.73786 -62.76062 -1.09208 1.000 23.34200 42 GLY B C 1
ATOM 1934 O O . GLY B 2 42 ? 2.77897 -62.67823 -0.29728 1.000 24.04419 42 GLY B O 1
ATOM 1935 N N . LYS B 2 43 ? 4.96094 -62.39129 -0.75776 1.000 23.74973 43 LYS B N 1
ATOM 1936 C CA . LYS B 2 43 ? 5.23663 -61.92820 0.58316 1.000 28.90446 43 LYS B CA 1
ATOM 1937 C C . LYS B 2 43 ? 5.46463 -60.42889 0.51421 1.000 25.00720 43 LYS B C 1
ATOM 1938 O O . LYS B 2 43 ? 5.70783 -59.85460 -0.55128 1.000 25.89796 43 LYS B O 1
ATOM 1944 N N . GLU B 2 44 ? 5.24396 -59.76583 1.62976 1.000 20.80864 44 GLU B N 1
ATOM 1945 C CA . GLU B 2 44 ? 5.35650 -58.31924 1.67868 1.000 21.05483 44 GLU B CA 1
ATOM 1946 C C . GLU B 2 44 ? 6.81405 -57.92360 1.42320 1.000 19.28605 44 GLU B C 1
ATOM 1947 O O . GLU B 2 44 ? 7.75502 -58.54904 1.92993 1.000 20.13577 44 GLU B O 1
ATOM 1953 N N . LEU B 2 45 ? 7.01534 -56.89347 0.60243 1.000 18.93960 45 LEU B N 1
ATOM 1954 C CA . LEU B 2 45 ? 8.34055 -56.31799 0.42268 1.000 15.78339 45 LEU B CA 1
ATOM 1955 C C . LEU B 2 45 ? 8.92660 -56.00393 1.79952 1.000 14.85934 45 LEU B C 1
ATOM 1956 O O . LEU B 2 45 ? 8.25053 -55.45055 2.67724 1.000 16.74539 45 LEU B O 1
ATOM 1961 N N . GLU B 2 46 ? 10.20001 -56.31254 1.97166 1.000 13.34265 46 GLU B N 1
ATOM 1962 C CA . GLU B 2 46 ? 10.87993 -56.12682 3.23774 1.000 14.16544 46 GLU B CA 1
ATOM 1963 C C . GLU B 2 46 ? 12.02930 -55.14902 3.05586 1.000 12.53073 46 GLU B C 1
ATOM 1964 O O . GLU B 2 46 ? 12.83653 -55.29713 2.12624 1.000 13.32448 46 GLU B O 1
ATOM 1970 N N . PHE B 2 47 ? 12.12802 -54.19490 3.96446 1.000 12.15259 47 PHE B N 1
ATOM 1971 C CA . PHE B 2 47 ? 13.30977 -53.34690 4.05997 1.000 12.34448 47 PHE B CA 1
ATOM 1972 C C . PHE B 2 47 ? 14.54657 -54.16848 4.42486 1.000 11.40844 47 PHE B C 1
ATOM 1973 O O . PHE B 2 47 ? 14.50800 -55.00874 5.32790 1.000 12.55091 47 PHE B O 1
ATOM 1981 N N . VAL B 2 48 ? 15.64981 -53.90166 3.73637 1.000 11.39097 48 VAL B N 1
ATOM 1982 C CA . VAL B 2 48 ? 16.94592 -54.50162 4.03463 1.000 11.77350 48 VAL B CA 1
ATOM 1983 C C . VAL B 2 48 ? 17.93157 -53.46198 4.57774 1.000 11.58274 48 VAL B C 1
ATOM 1984 O O . VAL B 2 48 ? 18.54248 -53.66438 5.62943 1.000 12.68332 48 VAL B O 1
ATOM 1988 N N . SER B 2 49 ? 18.19004 -52.39964 3.81376 1.000 11.94770 49 SER B N 1
ATOM 1989 C CA . SER B 2 49 ? 19.18268 -51.41477 4.23327 1.000 12.57236 49 SER B CA 1
ATOM 1990 C C . SER B 2 49 ? 18.96164 -50.13187 3.45304 1.000 11.40181 49 SER B C 1
ATOM 1991 O O . SER B 2 49 ? 18.44769 -50.17626 2.33526 1.000 12.87215 49 SER B O 1
ATOM 1994 N N . SER B 2 50 ? 19.35024 -48.98124 4.01288 1.000 12.73539 50 SER B N 1
ATOM 1995 C CA . SER B 2 50 ? 19.28997 -47.77886 3.20405 1.000 12.94514 50 SER B CA 1
ATOM 1996 C C . SER B 2 50 ? 20.48534 -46.89314 3.51091 1.000 12.56190 50 SER B C 1
ATOM 1997 O O . SER B 2 50 ? 21.15165 -47.04413 4.54999 1.000 13.73648 50 SER B O 1
ATOM 2000 N N . ILE B 2 51 ? 20.72222 -45.94086 2.60553 1.000 12.77792 51 ILE B N 1
ATOM 2001 C CA . ILE B 2 51 ? 21.81401 -45.00335 2.77397 1.000 13.90010 51 ILE B CA 1
ATOM 2002 C C . ILE B 2 51 ? 21.35317 -43.63870 2.26848 1.000 13.97700 51 ILE B C 1
ATOM 2003 O O . ILE B 2 51 ? 20.72350 -43.52139 1.20875 1.000 15.21919 51 ILE B O 1
ATOM 2008 N N . SER B 2 52 ? 21.70860 -42.60171 3.01234 1.000 14.63722 52 SER B N 1
ATOM 2009 C CA . SER B 2 52 ? 21.38984 -41.22173 2.66438 1.000 17.88633 52 SER B CA 1
ATOM 2010 C C . SER B 2 52 ? 22.48572 -40.32495 3.17509 1.000 21.11489 52 SER B C 1
ATOM 2011 O O . SER B 2 52 ? 22.66904 -40.25027 4.38289 1.000 20.05568 52 SER B O 1
ATOM 2014 N N . ASP B 2 53 ? 23.17530 -39.61578 2.28952 1.000 30.48505 53 ASP B N 1
ATOM 2015 C CA . ASP B 2 53 ? 24.18335 -38.65238 2.73795 1.000 41.69817 53 ASP B CA 1
ATOM 2016 C C . ASP B 2 53 ? 25.11392 -39.28220 3.77751 1.000 42.88117 53 ASP B C 1
ATOM 2017 O O . ASP B 2 53 ? 25.38394 -38.71600 4.83619 1.000 40.51530 53 ASP B O 1
ATOM 2022 N N . GLY B 2 54 ? 25.56221 -40.50309 3.48883 1.000 39.13830 54 GLY B N 1
ATOM 2023 C CA . GLY B 2 54 ? 26.50209 -41.19256 4.34257 1.000 37.32266 54 GLY B CA 1
ATOM 2024 C C . GLY B 2 54 ? 25.91574 -41.93181 5.53111 1.000 32.69688 54 GLY B C 1
ATOM 2025 O O . GLY B 2 54 ? 26.60713 -42.78866 6.10016 1.000 34.59744 54 GLY B O 1
ATOM 2026 N N . SER B 2 55 ? 24.68115 -41.63179 5.94858 1.000 23.49394 55 SER B N 1
ATOM 2027 C CA . SER B 2 55 ? 24.07777 -42.34897 7.06221 1.000 21.06402 55 SER B CA 1
ATOM 2028 C C . SER B 2 55 ? 23.44410 -43.61845 6.54146 1.000 17.62724 55 SER B C 1
ATOM 2029 O O . SER B 2 55 ? 22.82725 -43.61852 5.47842 1.000 19.18109 55 SER B O 1
ATOM 2032 N N . THR B 2 56 ? 23.56610 -44.69085 7.30956 1.000 16.13188 56 THR B N 1
ATOM 2033 C CA . THR B 2 56 ? 23.07258 -45.99218 6.91054 1.000 15.11274 56 THR B CA 1
ATOM 2034 C C . THR B 2 56 ? 22.15541 -46.57617 7.98182 1.000 15.52298 56 THR B C 1
ATOM 2035 O O . THR B 2 56 ? 22.28111 -46.28515 9.17416 1.000 16.37701 56 THR B O 1
ATOM 2039 N N . ASN B 2 57 ? 21.27989 -47.46885 7.54695 1.000 13.25012 57 ASN B N 1
ATOM 2040 C CA . ASN B 2 57 ? 20.47724 -48.25348 8.47013 1.000 12.92270 57 ASN B CA 1
ATOM 2041 C C . ASN B 2 57 ? 20.24600 -49.63936 7.88200 1.000 13.10203 57 ASN B C 1
ATOM 2042 O O . ASN B 2 57 ? 20.51003 -49.87861 6.68582 1.000 12.90679 57 ASN B O 1
ATOM 2047 N N . TYR B 2 58 ? 19.75457 -50.54882 8.73986 1.000 12.85694 58 TYR B N 1
ATOM 2048 C CA . TYR B 2 58 ? 19.67947 -51.96069 8.41481 1.000 12.76593 58 TYR B CA 1
ATOM 2049 C C . TYR B 2 58 ? 18.46664 -52.58072 9.08176 1.000 13.00214 58 TYR B C 1
ATOM 2050 O O . TYR B 2 58 ? 18.11408 -52.22670 10.20833 1.000 14.02616 58 TYR B O 1
ATOM 2059 N N . ALA B 2 59 ? 17.92300 -53.61247 8.43169 1.000 13.17794 59 ALA B N 1
ATOM 2060 C CA . ALA B 2 59 ? 16.99688 -54.51830 9.09514 1.000 13.37477 59 ALA B CA 1
ATOM 2061 C C . ALA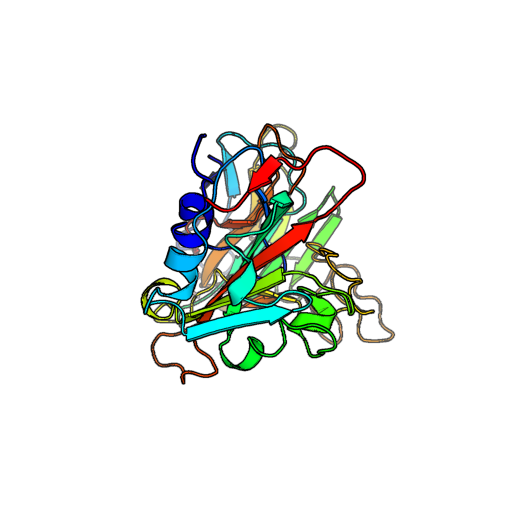 B 2 59 ? 17.73862 -55.25814 10.20201 1.000 13.44348 59 ALA B C 1
ATOM 2062 O O . ALA B 2 59 ? 18.88308 -55.68109 10.03151 1.000 13.88372 59 ALA B O 1
ATOM 2064 N N . GLY B 2 60 ? 17.07480 -55.44607 11.34749 1.000 14.63933 60 GLY B N 1
ATOM 2065 C CA . GLY B 2 60 ? 17.69388 -56.18328 12.43399 1.000 15.92119 60 GLY B CA 1
ATOM 2066 C C . GLY B 2 60 ? 18.15242 -57.56826 12.02556 1.000 15.32975 60 GLY B C 1
ATOM 2067 O O . GLY B 2 60 ? 19.15845 -58.06553 12.51992 1.000 16.98378 60 GLY B O 1
ATOM 2068 N N . SER B 2 61 ? 17.45352 -58.19605 11.08087 1.000 14.51293 61 SER B N 1
ATOM 2069 C CA . SER B 2 61 ? 17.82536 -59.55410 10.72332 1.000 17.00604 61 SER B CA 1
ATOM 2070 C C . SER B 2 61 ? 19.07246 -59.61466 9.87035 1.000 16.77768 61 SER B C 1
ATOM 2071 O O . SER B 2 61 ? 19.58973 -60.73003 9.65515 1.000 16.68656 61 SER B O 1
ATOM 2074 N N . VAL B 2 62 ? 19.54135 -58.48402 9.35917 1.000 14.91269 62 VAL B N 1
ATOM 2075 C CA . VAL B 2 62 ? 20.73582 -58.50191 8.52253 1.000 29.15939 62 VAL B CA 1
ATOM 2076 C C . VAL B 2 62 ? 21.86916 -57.71195 9.15165 1.000 86.71725 62 VAL B C 1
ATOM 2077 O O . VAL B 2 62 ? 23.00481 -57.81443 8.68092 1.000 48.06052 62 VAL B O 1
ATOM 2081 N N . LYS B 2 63 ? 21.59790 -56.91769 10.18575 1.000 176.05294 63 LYS B N 1
ATOM 2082 C CA . LYS B 2 63 ? 22.64508 -56.15971 10.85289 1.000 189.22431 63 LYS B CA 1
ATOM 2083 C C . LYS B 2 63 ? 23.76763 -57.08607 11.28906 1.000 178.81010 63 LYS B C 1
ATOM 2084 O O . LYS B 2 63 ? 23.53051 -58.11858 11.91963 1.000 189.97940 63 LYS B O 1
ATOM 2090 N N . GLY B 2 64 ? 24.99452 -56.71002 10.94527 1.000 122.69784 64 GLY B N 1
ATOM 2091 C CA . GLY B 2 64 ? 26.15783 -57.50640 11.24359 1.000 72.20277 64 GLY B CA 1
ATOM 2092 C C . GLY B 2 64 ? 26.59822 -58.43622 10.13195 1.000 35.41625 64 GLY B C 1
ATOM 2093 O O . GLY B 2 64 ? 27.74447 -58.89644 10.14629 1.000 29.11432 64 GLY B O 1
ATOM 2094 N N . ARG B 2 65 ? 25.72755 -58.71841 9.16777 1.000 19.32385 65 ARG B N 1
ATOM 2095 C CA . ARG B 2 65 ? 26.03480 -59.60312 8.05733 1.000 16.95122 65 ARG B CA 1
ATOM 2096 C C . ARG B 2 65 ? 26.08269 -58.85369 6.74029 1.000 16.35667 65 ARG B C 1
ATOM 2097 O O . ARG B 2 65 ? 26.89382 -59.19497 5.86887 1.000 15.95231 65 ARG B O 1
ATOM 2105 N N . PHE B 2 66 ? 25.23395 -57.83704 6.56136 1.000 15.29382 66 PHE B N 1
ATOM 2106 C CA . PHE B 2 66 ? 25.18582 -57.08229 5.31554 1.000 14.28208 66 PHE B CA 1
ATOM 2107 C C . PHE B 2 66 ? 25.71556 -55.67130 5.54674 1.000 16.00611 66 PHE B C 1
ATOM 2108 O O . PHE B 2 66 ? 25.49585 -55.06339 6.60037 1.000 18.28909 66 PHE B O 1
ATOM 2116 N N . THR B 2 67 ? 26.37096 -55.12029 4.53068 1.000 14.11941 67 THR B N 1
ATOM 2117 C CA . THR B 2 67 ? 26.91379 -53.76117 4.59490 1.000 15.72273 67 THR B CA 1
ATOM 2118 C C . THR B 2 67 ? 26.53785 -53.02490 3.32269 1.000 14.02935 67 THR B C 1
ATOM 2119 O O . THR B 2 67 ? 26.82971 -53.50768 2.22113 1.000 15.12325 67 THR B O 1
ATOM 2123 N N . ILE B 2 68 ? 25.90853 -51.85042 3.47519 1.000 14.07819 68 ILE B N 1
ATOM 2124 C CA . ILE B 2 68 ? 25.57275 -50.98724 2.34141 1.000 13.84970 68 ILE B CA 1
ATOM 2125 C C . ILE B 2 68 ? 26.69657 -49.94854 2.22434 1.000 14.78792 68 ILE B C 1
ATOM 2126 O O . ILE B 2 68 ? 27.24918 -49.50869 3.24268 1.000 16.12946 68 ILE B O 1
ATOM 2131 N N . SER B 2 69 ? 27.06866 -49.58253 1.00804 1.000 14.63038 69 SER B N 1
ATOM 2132 C CA . SER B 2 69 ? 28.11481 -48.59271 0.83224 1.000 16.58985 69 SER B CA 1
ATOM 2133 C C . SER B 2 69 ? 27.92807 -47.86383 -0.48713 1.000 17.28483 69 SER B C 1
ATOM 2134 O O . SER B 2 69 ? 27.43268 -48.43457 -1.46906 1.000 15.43213 69 SER B O 1
ATOM 2137 N N . GLN B 2 70 ? 28.34959 -46.61106 -0.49182 1.000 20.38803 70 GLN B N 1
ATOM 2138 C CA . GLN B 2 70 ? 28.29461 -45.78815 -1.68767 1.000 28.82274 70 GLN B CA 1
ATOM 2139 C C . GLN B 2 70 ? 29.68299 -45.77673 -2.33142 1.000 46.11531 70 GLN B C 1
ATOM 2140 O O . GLN B 2 70 ? 30.70217 -45.65394 -1.63619 1.000 33.75955 70 GLN B O 1
ATOM 2146 N N A ASP B 2 71 ? 29.73866 -45.99177 -3.64120 0.500 57.04035 71 ASP B N 1
ATOM 2147 N N B ASP B 2 71 ? 29.69580 -45.85220 -3.66251 0.500 57.12918 71 ASP B N 1
ATOM 2148 C CA A ASP B 2 71 ? 31.03736 -46.04771 -4.30011 0.500 64.60848 71 ASP B CA 1
ATOM 2149 C CA B ASP B 2 71 ? 30.84834 -45.62840 -4.54024 0.500 64.76367 71 ASP B CA 1
ATOM 2150 C C A ASP B 2 71 ? 31.68035 -44.66796 -4.27830 0.500 68.59332 71 ASP B C 1
ATOM 2151 C C B ASP B 2 71 ? 30.46075 -44.50215 -5.49091 0.500 68.83376 71 ASP B C 1
ATOM 2152 O O A ASP B 2 71 ? 31.06104 -43.67638 -4.67540 0.500 68.89113 71 ASP B O 1
ATOM 2153 O O B ASP B 2 71 ? 30.08406 -44.76055 -6.63612 0.500 69.08672 71 ASP B O 1
ATOM 2162 N N A ASN B 2 72 ? 32.92667 -44.60507 -3.80366 0.500 70.51422 72 ASN B N 1
ATOM 2163 N N B ASN B 2 72 ? 30.54047 -43.25096 -5.03091 0.500 70.45389 72 ASN B N 1
ATOM 2164 C CA A ASN B 2 72 ? 33.59218 -43.31900 -3.63918 0.500 71.80836 72 ASN B CA 1
ATOM 2165 C CA B ASN B 2 72 ? 29.97098 -42.18643 -5.85260 0.500 71.93637 72 ASN B CA 1
ATOM 2166 C C A ASN B 2 72 ? 33.79863 -42.59547 -4.96152 0.500 70.93855 72 ASN B C 1
ATOM 2167 C C B ASN B 2 72 ? 30.65797 -42.08963 -7.20756 0.500 71.15067 72 ASN B C 1
ATOM 2168 O O A ASN B 2 72 ? 34.05987 -41.38832 -4.95644 0.500 74.62897 72 ASN B O 1
ATOM 2169 O O B ASN B 2 72 ? 29.99213 -41.88040 -8.22509 0.500 74.63329 72 ASN B O 1
ATOM 2178 N N A ALA B 2 73 ? 33.67889 -43.29520 -6.09038 0.500 64.59436 73 ALA B N 1
ATOM 2179 N N B ALA B 2 73 ? 31.97720 -42.28788 -7.24988 0.500 64.87118 73 ALA B N 1
ATOM 2180 C CA A ALA B 2 73 ? 33.92862 -42.67905 -7.38566 0.500 59.34285 73 ALA B CA 1
ATOM 2181 C CA B ALA B 2 73 ? 32.73404 -42.24473 -8.49814 0.500 59.41074 73 ALA B CA 1
ATOM 2182 C C A ALA B 2 73 ? 32.88658 -42.99567 -8.44956 0.500 56.98280 73 ALA B C 1
ATOM 2183 C C B ALA B 2 73 ? 32.12019 -43.13266 -9.57508 0.500 57.44650 73 ALA B C 1
ATOM 2184 O O A ALA B 2 73 ? 33.02953 -42.51836 -9.57878 0.500 56.33356 73 ALA B O 1
ATOM 2185 O O B ALA B 2 73 ? 32.49706 -43.04701 -10.74755 0.500 57.01590 73 ALA B O 1
ATOM 2188 N N A LYS B 2 74 ? 31.85611 -43.77931 -8.14161 0.500 54.59728 74 LYS B N 1
ATOM 2189 N N B LYS B 2 74 ? 31.17089 -43.98667 -9.18841 0.500 54.43306 74 LYS B N 1
ATOM 2190 C CA A LYS B 2 74 ? 30.83299 -44.12068 -9.11569 0.500 51.45409 74 LYS B CA 1
ATOM 2191 C CA B LYS B 2 74 ? 30.52723 -44.90673 -10.11301 0.500 51.79741 74 LYS B CA 1
ATOM 2192 C C A LYS B 2 74 ? 29.44915 -43.87733 -8.53310 0.500 42.71738 74 LYS B C 1
ATOM 2193 C C B LYS B 2 74 ? 29.01202 -44.74530 -10.10621 0.500 42.91305 74 LYS B C 1
ATOM 2194 O O A LYS B 2 74 ? 29.24839 -43.85639 -7.31519 0.500 45.10479 74 LYS B O 1
ATOM 2195 O O B LYS B 2 74 ? 28.31360 -45.56147 -10.72201 0.500 45.82049 74 LYS B O 1
ATOM 2206 N N . ASN B 2 75 ? 28.49611 -43.70305 -9.44414 1.000 25.07640 75 ASN B N 1
ATOM 2207 C CA . ASN B 2 75 ? 27.06828 -43.57863 -9.11960 1.000 18.79211 75 ASN B CA 1
ATOM 2208 C C . ASN B 2 75 ? 26.44318 -44.93306 -8.80571 1.000 15.60114 75 ASN B C 1
ATOM 2209 O O . ASN B 2 75 ? 25.41075 -45.28154 -9.35967 1.000 14.97447 75 ASN B O 1
ATOM 2214 N N . THR B 2 76 ? 27.05422 -45.68424 -7.89217 1.000 15.34391 76 THR B N 1
ATOM 2215 C CA . THR B 2 76 ? 26.66300 -47.04635 -7.57304 1.000 14.37815 76 THR B CA 1
ATOM 2216 C C . THR B 2 76 ? 26.67990 -47.22723 -6.06440 1.000 14.45101 76 THR B C 1
ATOM 2217 O O . THR B 2 76 ? 27.59374 -46.74909 -5.38321 1.000 15.94215 76 THR B O 1
ATOM 2221 N N . VAL B 2 77 ? 25.67952 -47.92455 -5.55340 1.000 13.03936 77 VAL B N 1
ATOM 2222 C CA . VAL B 2 77 ? 25.64127 -48.37674 -4.16948 1.000 13.24046 77 VAL B CA 1
ATOM 2223 C C . VAL B 2 77 ? 25.71810 -49.89813 -4.14877 1.000 13.03182 77 VAL B C 1
ATOM 2224 O O . VAL B 2 77 ? 25.05927 -50.57889 -4.95459 1.000 15.18803 77 VAL B O 1
ATOM 2228 N N . TYR B 2 78 ? 26.50935 -50.42118 -3.22452 1.000 13.29971 78 TYR B N 1
ATOM 2229 C CA . TYR B 2 78 ? 26.66035 -51.85061 -3.07171 1.000 13.58452 78 TYR B CA 1
ATOM 2230 C C . TYR B 2 78 ? 25.93965 -52.34916 -1.83008 1.000 14.01296 78 TYR B C 1
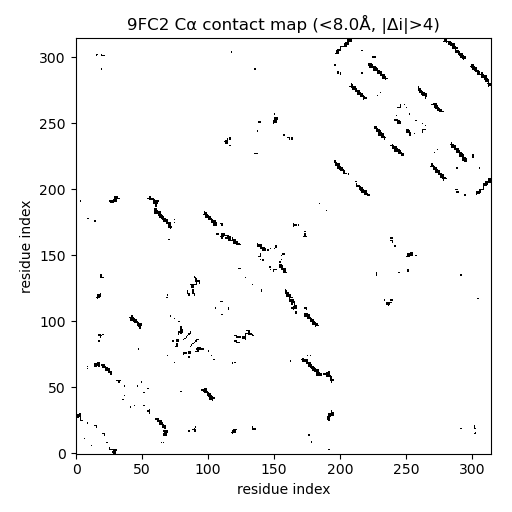ATOM 2231 O O . TYR B 2 78 ? 25.79943 -51.62755 -0.82899 1.000 14.97584 78 TYR B O 1
ATOM 2240 N N . LEU B 2 79 ? 25.52191 -53.62048 -1.89162 1.000 13.96620 79 LEU B N 1
ATOM 2241 C CA . LEU B 2 79 ? 25.08048 -54.34591 -0.70498 1.000 14.02882 79 LEU B CA 1
ATOM 2242 C C . LEU B 2 79 ? 25.95414 -55.58764 -0.60165 1.000 13.54045 79 LEU B C 1
ATOM 2243 O O . LEU B 2 79 ? 25.76825 -56.54892 -1.36166 1.000 14.27800 79 LEU B O 1
ATOM 2248 N N . GLN B 2 80 ? 26.90942 -55.57211 0.33656 1.000 13.85640 80 GLN B N 1
ATOM 2249 C CA . GLN B 2 80 ? 27.73887 -56.74524 0.56746 1.000 14.76159 80 GLN B CA 1
ATOM 2250 C C . GLN B 2 80 ? 27.00960 -57.66211 1.53140 1.000 15.75046 80 GLN B C 1
ATOM 2251 O O . GLN B 2 80 ? 26.66111 -57.23829 2.63236 1.000 18.75748 80 GLN B O 1
ATOM 2257 N N . MET B 2 81 ? 26.75609 -58.90828 1.11225 1.000 15.40894 81 MET B N 1
ATOM 2258 C CA . MET B 2 81 ? 25.89796 -59.81297 1.87391 1.000 14.97719 81 MET B CA 1
ATOM 2259 C C . MET B 2 81 ? 26.78908 -60.99554 2.29325 1.000 15.90636 81 MET B C 1
ATOM 2260 O O . MET B 2 81 ? 27.12648 -61.86665 1.47129 1.000 19.70083 81 MET B O 1
ATOM 2265 N N . ASN B 2 82 ? 27.14818 -61.03274 3.57438 1.000 16.50216 82 ASN B N 1
ATOM 2266 C CA . ASN B 2 82 ? 27.97727 -62.10432 4.10174 1.000 18.19278 82 ASN B CA 1
ATOM 2267 C C . ASN B 2 82 ? 27.14922 -63.03203 4.97036 1.000 18.51087 82 ASN B C 1
ATOM 2268 O O . ASN B 2 82 ? 26.03042 -62.70681 5.38837 1.000 19.14606 82 ASN B O 1
ATOM 2273 N N . SER B 2 83 ? 27.70570 -64.21167 5.22411 1.000 18.13541 83 SER B N 1
ATOM 2274 C CA . SER B 2 83 ? 27.07266 -65.16141 6.13374 1.000 20.16476 83 SER B CA 1
ATOM 2275 C C . SER B 2 83 ? 25.62939 -65.41360 5.73380 1.000 18.58038 83 SER B C 1
ATOM 2276 O O . SER B 2 83 ? 24.70431 -65.39264 6.55935 1.000 18.63473 83 SER B O 1
ATOM 2279 N N . LEU B 2 84 ? 25.43763 -65.68124 4.44128 1.000 17.89754 84 LEU B N 1
ATOM 2280 C CA . LEU B 2 84 ? 24.07287 -65.79472 3.93134 1.000 18.17212 84 LEU B CA 1
ATOM 2281 C C . LEU B 2 84 ? 23.32912 -66.98597 4.53255 1.000 18.33244 84 LEU B C 1
ATOM 2282 O O . LEU B 2 84 ? 23.91512 -68.02658 4.83924 1.000 19.96086 84 LEU B O 1
ATOM 2287 N N . LYS B 2 85 ? 22.02028 -66.82318 4.69238 1.000 17.63973 85 LYS B N 1
ATOM 2288 C CA . LYS B 2 85 ? 21.16692 -67.83516 5.29348 1.000 19.30207 85 LYS B CA 1
ATOM 2289 C C . LYS B 2 85 ? 20.02874 -68.14032 4.33572 1.000 18.53079 85 LYS B C 1
ATOM 2290 O O . LYS B 2 85 ? 19.65033 -67.28588 3.51868 1.000 18.77994 85 LYS B O 1
ATOM 2296 N N . PRO B 2 86 ? 19.39743 -69.31965 4.46910 1.000 19.86751 86 PRO B N 1
ATOM 2297 C CA . PRO B 2 86 ? 18.25438 -69.63742 3.59539 1.000 20.19946 86 PRO B CA 1
ATOM 2298 C C . PRO B 2 86 ? 17.17997 -68.57436 3.65419 1.000 19.26582 86 PRO B C 1
ATOM 2299 O O . PRO B 2 86 ? 16.55622 -68.26707 2.62004 1.000 19.83273 86 PRO B O 1
ATOM 2303 N N . GLU B 2 87 ? 16.98581 -67.95722 4.80946 1.000 18.99637 87 GLU B N 1
ATOM 2304 C CA . GLU B 2 87 ? 15.94155 -66.95532 4.98505 1.000 21.26659 87 GLU B CA 1
ATOM 2305 C C . GLU B 2 87 ? 16.23801 -65.68653 4.20229 1.000 17.94052 87 GLU B C 1
ATOM 2306 O O . GLU B 2 87 ? 15.34960 -64.83714 4.07228 1.000 19.19700 87 GLU B O 1
ATOM 2312 N N . ASP B 2 88 ? 17.45919 -65.54083 3.67876 1.000 16.32079 88 ASP B N 1
ATOM 2313 C CA . ASP B 2 88 ? 17.80196 -64.38627 2.85568 1.000 15.28345 88 ASP B CA 1
ATOM 2314 C C . ASP B 2 88 ? 17.34880 -64.56000 1.39400 1.000 14.90599 88 ASP B C 1
ATOM 2315 O O . ASP B 2 88 ? 17.51974 -63.63601 0.58941 1.000 15.15451 88 ASP B O 1
ATOM 2320 N N . THR B 2 89 ? 16.83273 -65.73333 1.01566 1.000 14.64830 89 THR B N 1
ATOM 2321 C CA . THR B 2 89 ? 16.37405 -65.97924 -0.34597 1.000 14.66607 89 THR B CA 1
ATOM 2322 C C . THR B 2 89 ? 15.21591 -65.05640 -0.70304 1.000 14.37419 89 THR B C 1
ATOM 2323 O O . THR B 2 89 ? 14.22968 -64.96734 0.03942 1.000 15.24238 89 THR B O 1
ATOM 2327 N N . ALA B 2 90 ? 15.34438 -64.37435 -1.83610 1.000 13.84229 90 ALA B N 1
ATOM 2328 C CA . ALA B 2 90 ? 14.33879 -63.37777 -2.22649 1.000 13.46303 90 ALA B CA 1
ATOM 2329 C C . ALA B 2 90 ? 14.84138 -62.73207 -3.51131 1.000 12.71848 90 ALA B C 1
ATOM 2330 O O . ALA B 2 90 ? 16.01040 -62.89604 -3.89400 1.000 13.70520 90 ALA B O 1
ATOM 2332 N N . VAL B 2 91 ? 13.95478 -61.92811 -4.14879 1.000 12.20660 91 VAL B N 1
ATOM 2333 C CA . VAL B 2 91 ? 14.38648 -60.99409 -5.18034 1.000 12.21278 91 VAL B CA 1
ATOM 2334 C C . VAL B 2 91 ? 14.73538 -59.68504 -4.48978 1.000 12.32011 91 VAL B C 1
ATOM 2335 O O . VAL B 2 91 ? 13.92341 -59.15485 -3.72595 1.000 12.74690 91 VAL B O 1
ATOM 2339 N N . TYR B 2 92 ? 15.94116 -59.18328 -4.73182 1.000 11.71106 92 TYR B N 1
ATOM 2340 C CA . TYR B 2 92 ? 16.39121 -57.94886 -4.09230 1.000 11.38762 92 TYR B CA 1
ATOM 2341 C C . TYR B 2 92 ? 16.20010 -56.80809 -5.08524 1.000 11.51357 92 TYR B C 1
ATOM 2342 O O . TYR B 2 92 ? 16.60344 -56.90446 -6.26958 1.000 12.27095 92 TYR B O 1
ATOM 2351 N N . TYR B 2 93 ? 15.63191 -55.71834 -4.58810 1.000 11.26665 93 TYR B N 1
ATOM 2352 C CA . TYR B 2 93 ? 15.34590 -54.52669 -5.38636 1.000 11.83841 93 TYR B CA 1
ATOM 2353 C C . TYR B 2 93 ? 16.03378 -53.31987 -4.76672 1.000 11.93038 93 TYR B C 1
ATOM 2354 O O . TYR B 2 93 ? 16.03406 -53.16384 -3.54625 1.000 14.19946 93 TYR B O 1
ATOM 2363 N N . CYS B 2 94 ? 16.61241 -52.45436 -5.57772 1.000 12.48774 94 CYS B N 1
ATOM 2364 C CA . CYS B 2 94 ? 16.96515 -51.14020 -5.08293 1.000 12.23017 94 CYS B CA 1
ATOM 2365 C C . CYS B 2 94 ? 15.95225 -50.12316 -5.57572 1.000 11.27538 94 CYS B C 1
ATOM 2366 O O . CYS B 2 94 ? 15.41703 -50.23365 -6.68319 1.000 12.89658 94 CYS B O 1
ATOM 2369 N N . ALA B 2 95 ? 15.73727 -49.10891 -4.75497 1.000 12.11216 95 ALA B N 1
ATOM 2370 C CA . ALA B 2 95 ? 14.89791 -47.97442 -5.09033 1.000 12.47098 95 ALA B CA 1
ATOM 2371 C C . ALA B 2 95 ? 15.64018 -46.73351 -4.65447 1.000 11.69052 95 ALA B C 1
ATOM 2372 O O . ALA B 2 95 ? 16.19632 -46.70478 -3.56257 1.000 14.09454 95 ALA B O 1
ATOM 2374 N N . ALA B 2 96 ? 15.62034 -45.68904 -5.46186 1.000 11.46391 96 ALA B N 1
ATOM 2375 C CA . ALA B 2 96 ? 16.34065 -44.47963 -5.10690 1.000 12.85824 96 ALA B CA 1
ATOM 2376 C C . ALA B 2 96 ? 15.49502 -43.27270 -5.45696 1.000 12.29133 96 ALA B C 1
ATOM 2377 O O . ALA B 2 96 ? 14.71022 -43.30857 -6.40581 1.000 14.47190 96 ALA B O 1
ATOM 2379 N N . THR B 2 97 ? 15.68382 -42.19105 -4.70573 1.000 13.00949 97 THR B N 1
ATOM 2380 C CA . THR B 2 97 ? 15.12015 -40.91118 -5.09236 1.000 12.26788 97 THR B CA 1
ATOM 2381 C C . THR B 2 97 ? 16.26866 -40.04741 -5.58279 1.000 12.56711 97 THR B C 1
ATOM 2382 O O . THR B 2 97 ? 17.25805 -39.85145 -4.85383 1.000 14.05370 97 THR B O 1
ATOM 2386 N N . ILE B 2 98 ? 16.17523 -39.60591 -6.84254 1.000 12.64325 98 ILE B N 1
ATOM 2387 C CA . ILE B 2 98 ? 17.27871 -38.96727 -7.55578 1.000 13.06709 98 ILE B CA 1
ATOM 2388 C C . ILE B 2 98 ? 16.69292 -37.81732 -8.36950 1.000 12.73510 98 ILE B C 1
ATOM 2389 O O . ILE B 2 98 ? 15.65413 -37.99743 -9.01846 1.000 13.36606 98 ILE B O 1
ATOM 2394 N N . SER B 2 99 ? 17.32110 -36.63095 -8.33162 1.000 13.58630 99 SER B N 1
ATOM 2395 C CA . SER B 2 99 ? 16.86278 -35.54929 -9.18527 1.000 14.21922 99 SER B CA 1
ATOM 2396 C C . SER B 2 99 ? 17.54033 -35.71533 -10.55381 1.000 15.96013 99 SER B C 1
ATOM 2397 O O . SER B 2 99 ? 18.55463 -36.39256 -10.69962 1.000 20.89140 99 SER B O 1
ATOM 2400 N N . ARG B 2 100 ? 16.90925 -35.21286 -11.59104 1.000 18.57715 100 ARG B N 1
ATOM 2401 C CA . ARG B 2 100 ? 17.50837 -35.28096 -12.91500 1.000 19.03690 100 ARG B CA 1
ATOM 2402 C C . ARG B 2 100 ? 17.98224 -33.89558 -13.31968 1.000 17.86328 100 ARG B C 1
ATOM 2403 O O . ARG B 2 100 ? 17.55013 -32.87368 -12.75999 1.000 17.28115 100 ARG B O 1
ATOM 2411 N N . THR B 2 101 ? 18.86717 -33.87930 -14.30700 1.000 19.01514 101 THR B N 1
ATOM 2412 C CA . THR B 2 101 ? 19.39045 -32.63207 -14.81722 1.000 19.51735 101 THR B CA 1
ATOM 2413 C C . THR B 2 101 ? 18.22436 -31.67757 -15.08425 1.000 18.50156 101 THR B C 1
ATOM 2414 O O . THR B 2 101 ? 17.22380 -32.04308 -15.72420 1.000 20.52953 101 THR B O 1
ATOM 2418 N N . GLY B 2 102 ? 18.38056 -30.44268 -14.61488 1.000 19.64155 102 GLY B N 1
ATOM 2419 C CA . GLY B 2 102 ? 17.39163 -29.40580 -14.76888 1.000 19.55846 102 GLY B CA 1
ATOM 2420 C C . GLY B 2 102 ? 16.38705 -29.29156 -13.64718 1.000 20.26185 102 GLY B C 1
ATOM 2421 O O . GLY B 2 102 ? 15.61703 -28.32821 -13.61687 1.000 23.69530 102 GLY B O 1
ATOM 2422 N N . SER B 2 103 ? 16.38371 -30.21662 -12.69498 1.000 17.46013 103 SER B N 1
ATOM 2423 C CA . SER B 2 103 ? 15.35380 -30.27489 -11.67150 1.000 16.75567 103 SER B CA 1
ATOM 2424 C C . SER B 2 103 ? 15.96867 -30.34713 -10.28653 1.000 14.94608 103 SER B C 1
ATOM 2425 O O . SER B 2 103 ? 17.04253 -30.93704 -10.08918 1.000 15.61767 103 SER B O 1
ATOM 2428 N N . LEU B 2 104 ? 15.23961 -29.79910 -9.32371 1.000 15.33551 104 LEU B N 1
ATOM 2429 C CA . LEU B 2 104 ? 15.58581 -29.96473 -7.91890 1.000 17.63720 104 LEU B CA 1
ATOM 2430 C C . LEU B 2 104 ? 14.73509 -30.99524 -7.20978 1.000 16.21082 104 LEU B C 1
ATOM 2431 O O . LEU B 2 104 ? 14.78712 -31.06439 -5.97809 1.000 19.62175 104 LEU B O 1
ATOM 2436 N N . TRP B 2 105 ? 13.96511 -31.78359 -7.93605 1.000 14.96678 105 TRP B N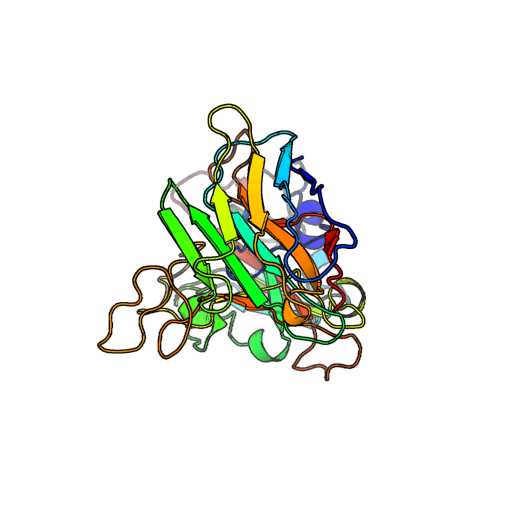 1
ATOM 2437 C CA . TRP B 2 105 ? 13.05658 -32.73340 -7.29682 1.000 15.41153 105 TRP B CA 1
ATOM 2438 C C . TRP B 2 105 ? 13.64368 -34.13690 -7.39396 1.000 14.85992 105 TRP B C 1
ATOM 2439 O O . TRP B 2 105 ? 13.86674 -34.65363 -8.50130 1.000 17.27174 105 TRP B O 1
ATOM 2450 N N . CYS B 2 106 ? 13.87733 -34.76830 -6.25820 1.000 14.06495 106 CYS B N 1
ATOM 2451 C CA . CYS B 2 106 ? 14.29391 -36.16108 -6.26829 1.000 13.89122 106 CYS B CA 1
ATOM 2452 C C . CYS B 2 106 ? 13.08786 -37.04768 -6.52727 1.000 13.79832 106 CYS B C 1
ATOM 2453 O O . CYS B 2 106 ? 12.12506 -37.02446 -5.75837 1.000 15.56052 106 CYS B O 1
ATOM 2456 N N . GLU B 2 107 ? 13.13069 -37.81488 -7.61317 1.000 13.91306 107 GLU B N 1
ATOM 2457 C CA A GLU B 2 107 ? 12.03525 -38.66606 -8.06152 0.500 13.85646 107 GLU B CA 1
ATOM 2458 C CA B GLU B 2 107 ? 12.00925 -38.66322 -7.97932 0.500 13.23245 107 GLU B CA 1
ATOM 2459 C C . GLU B 2 107 ? 12.41139 -40.11713 -7.81997 1.000 12.41062 107 GLU B C 1
ATOM 2460 O O . GLU B 2 107 ? 13.59243 -40.46108 -7.80251 1.000 12.34570 107 GLU B O 1
ATOM 2471 N N . GLU B 2 108 ? 11.39919 -40.96551 -7.66402 1.000 13.80995 108 GLU B N 1
ATOM 2472 C CA . GLU B 2 108 ? 11.63327 -42.35697 -7.32391 1.000 13.43626 108 GLU B CA 1
ATOM 2473 C C . GLU B 2 108 ? 11.90492 -43.18357 -8.58322 1.000 13.09331 108 GLU B C 1
ATOM 2474 O O . GLU B 2 108 ? 11.18700 -43.09450 -9.59751 1.000 15.38866 108 GLU B O 1
ATOM 2480 N N . TYR B 2 109 ? 12.91703 -44.03591 -8.49726 1.000 12.11687 109 TYR B N 1
ATOM 2481 C CA . TYR B 2 109 ? 13.26683 -44.98728 -9.53790 1.000 12.15725 109 TYR B CA 1
ATOM 2482 C C . TYR B 2 109 ? 13.50583 -46.34333 -8.88990 1.000 12.11649 109 TYR B C 1
ATOM 2483 O O . TYR B 2 109 ? 13.93684 -46.41656 -7.72914 1.000 12.95654 109 TYR B O 1
ATOM 2492 N N . TRP B 2 110 ? 13.26380 -47.41133 -9.64981 1.000 12.31714 110 TRP B N 1
ATOM 2493 C CA . TRP B 2 110 ? 13.42928 -48.77399 -9.16327 1.000 12.51702 110 TRP B CA 1
ATOM 2494 C C . TRP B 2 110 ? 14.34799 -49.54457 -10.09312 1.000 11.99065 110 TRP B C 1
ATOM 2495 O O . TRP B 2 110 ? 14.24634 -49.43056 -11.31490 1.000 12.38986 110 TRP B O 1
ATOM 2506 N N . GLY B 2 111 ? 15.20559 -50.39677 -9.49979 1.000 11.64812 111 GLY B N 1
ATOM 2507 C CA . GLY B 2 111 ? 15.92528 -51.39096 -10.25333 1.000 12.29152 111 GLY B CA 1
ATOM 2508 C C . GLY B 2 111 ? 15.01495 -52.51007 -10.70452 1.000 11.79757 111 GLY B C 1
ATOM 2509 O O . GLY B 2 111 ? 13.83828 -52.61002 -10.33291 1.000 13.09599 111 GLY B O 1
ATOM 2510 N N . GLN B 2 112 ? 15.59524 -53.39867 -11.50998 1.000 11.85027 112 GLN B N 1
ATOM 2511 C CA . GLN B 2 112 ? 14.84697 -54.46701 -12.15536 1.000 12.18541 112 GLN B CA 1
ATOM 2512 C C . GLN B 2 112 ? 14.76387 -55.73210 -11.30969 1.000 12.46232 112 GLN B C 1
ATOM 2513 O O . GLN B 2 112 ? 14.11738 -56.68768 -11.74551 1.000 13.33532 112 GLN B O 1
ATOM 2519 N N . GLY B 2 113 ? 15.42312 -55.77040 -10.15055 1.000 12.21237 113 GLY B N 1
ATOM 2520 C CA . GLY B 2 113 ? 15.43888 -56.94990 -9.30099 1.000 12.62355 113 GLY B CA 1
ATOM 2521 C C . GLY B 2 113 ? 16.56777 -57.89540 -9.64567 1.000 12.08315 113 GLY B C 1
ATOM 2522 O O . GLY B 2 113 ? 16.98169 -58.00831 -10.79242 1.000 13.21425 113 GLY B O 1
ATOM 2523 N N . THR B 2 114 ? 17.03458 -58.64202 -8.62573 1.000 12.26197 114 THR B N 1
ATOM 2524 C CA . THR B 2 114 ? 18.00594 -59.71545 -8.83155 1.000 12.24348 114 THR B CA 1
ATOM 2525 C C . THR B 2 114 ? 17.68291 -60.84332 -7.86218 1.000 12.57075 114 THR B C 1
ATOM 2526 O O . THR B 2 114 ? 17.51024 -60.59271 -6.65946 1.000 12.94003 114 THR B O 1
ATOM 2530 N N . GLN B 2 115 ? 17.54014 -62.05860 -8.36750 1.000 12.84880 115 GLN B N 1
ATOM 2531 C CA . GLN B 2 115 ? 17.23920 -63.18801 -7.49988 1.000 13.45630 115 GLN B CA 1
ATOM 2532 C C . GLN B 2 115 ? 18.47098 -63.58415 -6.70925 1.000 12.92556 115 GLN B C 1
ATOM 2533 O O . GLN B 2 115 ? 19.55739 -63.75261 -7.28105 1.000 14.52536 115 GLN B O 1
ATOM 2539 N N . VAL B 2 116 ? 18.27765 -63.84898 -5.41270 1.000 13.25591 116 VAL B N 1
ATOM 2540 C CA . VAL B 2 116 ? 19.28751 -64.43193 -4.53883 1.000 13.70551 116 VAL B CA 1
ATOM 2541 C C . VAL B 2 116 ? 18.65350 -65.68594 -3.95884 1.000 14.06067 116 VAL B C 1
ATOM 2542 O O . VAL B 2 116 ? 17.58592 -65.60430 -3.34768 1.000 14.71761 116 VAL B O 1
ATOM 2546 N N . THR B 2 117 ? 19.31465 -66.82983 -4.09317 1.000 15.41642 117 THR B N 1
ATOM 2547 C CA A THR B 2 117 ? 18.79742 -68.05763 -3.50677 0.500 15.98619 117 THR B CA 1
ATOM 2548 C CA B THR B 2 117 ? 18.80318 -68.07719 -3.52786 0.500 15.96191 117 THR B CA 1
ATOM 2549 C C . THR B 2 117 ? 19.91441 -68.69122 -2.68999 1.000 17.01011 117 THR B C 1
ATOM 2550 O O . THR B 2 117 ? 21.00829 -68.93693 -3.19892 1.000 20.18157 117 THR B O 1
ATOM 2557 N N . VAL B 2 118 ? 19.64488 -68.93700 -1.42377 1.000 17.30437 118 VAL B N 1
ATOM 2558 C CA . VAL B 2 118 ? 20.61894 -69.48744 -0.50136 1.000 18.49462 118 VAL B CA 1
ATOM 2559 C C . VAL B 2 118 ? 20.11865 -70.86324 -0.07920 1.000 20.58861 118 VAL B C 1
ATOM 2560 O O . VAL B 2 118 ? 19.01502 -70.99832 0.46243 1.000 21.91834 118 VAL B O 1
ATOM 2564 N N . SER B 2 119 ? 20.91008 -71.89007 -0.33641 1.000 24.94281 119 SER B N 1
ATOM 2565 C CA . SER B 2 119 ? 20.48503 -73.23930 0.01341 1.000 35.48701 119 SER B CA 1
ATOM 2566 C C . SER B 2 119 ? 21.28418 -73.76849 1.19800 1.000 42.21768 119 SER B C 1
ATOM 2567 O O . SER B 2 119 ? 22.47137 -73.47018 1.35191 1.000 40.20620 119 SER B O 1
ATOM 2570 N N . SER B 2 120 ? 20.62175 -74.55895 2.03981 1.000 47.46755 120 SER B N 1
ATOM 2571 C CA . SER B 2 120 ? 21.30843 -75.15915 3.18937 1.000 51.10718 120 SER B CA 1
ATOM 2572 C C . SER B 2 120 ? 22.20816 -76.31830 2.76039 1.000 52.32528 120 SER B C 1
ATOM 2573 O O . SER B 2 120 ? 22.20380 -76.73089 1.59546 1.000 52.51390 120 SER B O 1
#

GO terms:
  GO:0044228 host cell surface (C, IDA)
  GO:0005768 endosome (C, IDA)
  GO:0039660 structural constituent of virion (F, IDA)
  GO:0019062 virion attachment to host cell (P, IDA)
  GO:0046718 symbiont entry into host cell (P, IDA)
  GO:0098670 entry receptor-mediated virion attachment to host cell (P, IDA)
  GO:0140522 fusogenic activity (F, IDA)
  GO:0046789 host cell surface receptor binding (F, IDA)
  GO:0048018 receptor ligand activity (F, IDA)
  GO:0043655 host extracellular region (C, IC)
  GO:0044173 host cell endoplasmic reticulum-Golgi intermediate compartment membrane (C, EXP)
  GO:0055036 virion membrane (C, EXP)
  GO:0020002 host cell plasma membrane (C, EXP)
  GO:0005515 protein binding (F, IPI)
  GO:0055036 virion membrane (C, TAS)
  GO:0005886 plasma membrane (C, TAS)
  GO:0042802 identical protein binding (F, IPI)
  GO:0046598 positive regulation of viral entry into host cell (P, IDA)
  GO:0016020 membrane (C, IDA)
  GO:0019031 viral envelope (C, IDA)

Foldseek 3Di:
DAAWVCCCVVVPLDAAAQLAKDKDKTFQHAYACVCVVPDPQWPFKFWDLDDVVCQLPDFFQIKMKIKHKDFQLCLVQPDEPHDDQCCFRGAHAHNRFGWIKTKGFDLVRQADAQFDQRHKGFRDDPGGDDHPDHDPDFAFQQQDDDDQPRPDDVSTHGGMDGLRHHSPDDRRSGMMMMIIMGGHHDPDDTRYHRD/DKAWAKDWADEEAQQAKIKMKIFIDDQFDAWQKKWKWWAAPPDDIGTAKMDGPHDIDGDPVQPPAWDWADDVVRNMIMIIGGRDDQVPWTWMKMKIFTAGPPDPGGHIYIYPTHTHGYHD

Solvent-accessible surface area: 14562 Å² total; per-residue (Å²): 158,93,140,8,44,20,40,113,10,18,121,36,133,93,6,14,0,0,10,1,2,49,66,68,144,1,24,93,6,42,3,64,9,45,99,21,115,113,37,112,79,36,89,21,40,115,27,56,71,24,50,53,118,115,6,46,111,55,54,18,9,18,0,40,1,0,11,0,0,0,64,18,62,12,19,135,25,3,15,26,55,52,88,23,99,0,1,24,42,2,1,39,3,19,125,121,9,44,0,0,2,0,0,34,54,0,29,130,99,3,18,78,137,16,5,2,31,15,5,2,22,6,37,60,52,143,70,86,7,146,67,62,63,53,22,26,47,10,132,23,47,69,50,27,114,91,81,15,119,24,35,54,30,184,44,8,74,19,4,12,69,5,28,16,2,62,55,122,40,49,96,25,122,26,0,29,6,0,0,0,0,12,10,48,124,88,205,50,111,49,38,2,34,12,110,148,16,106,4,64,6,62,35,30,28,92,24,121,48,58,27,60,28,117,0,22,1,35,16,55,54,61,37,44,181,57,44,8,7,5,0,6,14,15,29,119,50,120,76,16,65,20,0,0,4,15,44,147,65,80,57,13,18,4,36,57,0,107,77,31,5,75,6,42,92,25,153,88,132,101,14,5,33,0,43,0,62,58,2,86,68,106,0,52,5,30,0,22,0,6,2,1,2,10,81,102,87,45,177,81,6,40,8,28,28,5,113,13,20,87,0,46,10,58,128

Organism: Severe acute respiratory syndrome coronavirus 2 (NCBI:txid2697049)

Nearest PDB structures (foldseek):
  8e1g-assembly1_A  TM=9.921E-01  e=2.493E-43  Severe acute respiratory syndrome coronavirus 2
  7ora-assembly2_C  TM=9.959E-01  e=8.222E-43  Severe acute respiratory syndrome coronavirus 2
  8gz5-assembly1_A  TM=9.821E-01  e=4.975E-43  Severe acute respiratory syndrome coronavirus 2
  7q9j-assembly1_C  TM=9.897E-01  e=1.860E-42  Severe acute respiratory syndrome coronavirus 2
  7nx9-assembly1_E  TM=9.834E-01  e=4.481E-42  Severe acute respiratory syndrome coronavirus 2

Secondary structure (DSSP, 8-state):
-PBP-HHHHHT-SS--BGGG-EEEEE-SEE--HHHHHH-TT-SEEEEESS-GGGGGG-EESEEEEEEEEEEGGGGGGSSTT--SHHHHHT----TT--EEEEEEE-HHHH--TT---S-EEE---SSPPPTT------PPEE-SSS--TTEEBTTEE-SEEE----TTS-GGGSEEEEEEEEEE--SS---EE--/-EEEEEE--EEEETT--EEEEEEEEESEEEEEEEEEEEE-TTS--EEEEEEETTEEEEETTTTTTEEEEE-SSSSEEEEEE-S--GGG-EEEEEEEEEEETT----EEEE---EEEEEE-

Sequence (315 aa):
TNLCPFGEVFNATTRRFASVYAWNNRKRISNCVADYSVLYNSASSFSTFKCYGVSPTKLNDLCFTNVYADSFVIRGDEVRRQIAPGQTGKIADYNYKLPDDFTGCVIAWNSNNLDSKVGGNYNNYLYRLFRKKSNLKPFERDISTEIYQAGSSTPPCNGVEGFNCYFPLQSYGFQPTNGVVGYQPYRVVVLSFELLHAPATVCGPQVQLVESSGGGSVVQAGGSSLRRLSSCAASGDDTGRTCNNLVWYRQQAPGKELEFVSSISDGSTNYAGSVKGRFTISQDDNNAAKKNTVYLQMNSLKPEDTAVYYCAATISRTGSLWCEEEYWGQGTQVTTVSS